Protein AF-0000000077595784 (afdb_homodimer)

Structure (mmCIF, N/CA/C/O backbone):
data_AF-0000000077595784-model_v1
#
loop_
_entity.id
_entity.type
_entity.pdbx_description
1 polymer 'SnoaL-like domain-containing protein'
#
loop_
_atom_site.group_PDB
_atom_site.id
_atom_site.type_symbol
_atom_site.label_atom_id
_atom_site.label_alt_id
_atom_site.label_comp_id
_atom_site.label_asym_id
_atom_site.label_entity_id
_atom_site.label_seq_id
_atom_site.pdbx_PDB_ins_code
_atom_site.Cartn_x
_atom_site.Cartn_y
_atom_site.Cartn_z
_atom_site.occupancy
_atom_site.B_iso_or_equiv
_atom_site.auth_seq_id
_atom_site.auth_comp_id
_atom_site.auth_asym_id
_atom_site.auth_atom_id
_atom_site.pdbx_PDB_model_num
ATOM 1 N N . MET A 1 1 ? -22.453 25.297 86.688 1 32.75 1 MET A N 1
ATOM 2 C CA . MET A 1 1 ? -23.328 24.812 85.625 1 32.75 1 MET A CA 1
ATOM 3 C C . MET A 1 1 ? -22.625 24.922 84.25 1 32.75 1 MET A C 1
ATOM 5 O O . MET A 1 1 ? -22.391 26.016 83.75 1 32.75 1 MET A O 1
ATOM 9 N N . ARG A 1 2 ? -21.609 23.969 83.938 1 42.06 2 ARG A N 1
ATOM 10 C CA . ARG A 1 2 ? -20.75 23.828 82.812 1 42.06 2 ARG A CA 1
ATOM 11 C C . ARG A 1 2 ? -21.578 23.516 81.562 1 42.06 2 ARG A C 1
ATOM 13 O O . ARG A 1 2 ? -22.359 22.578 81.562 1 42.06 2 ARG A O 1
ATOM 20 N N . PHE A 1 3 ? -21.891 24.531 80.75 1 39.62 3 PHE A N 1
ATOM 21 C CA . PHE A 1 3 ? -22.656 24.438 79.5 1 39.62 3 PHE A CA 1
ATOM 22 C C . PHE A 1 3 ? -21.969 23.547 78.438 1 39.62 3 PHE A C 1
ATOM 24 O O . PHE A 1 3 ? -20.797 23.766 78.125 1 39.62 3 PHE A O 1
ATOM 31 N N . ALA A 1 4 ? -22.328 22.266 78.375 1 41.19 4 ALA A N 1
ATOM 32 C CA . ALA A 1 4 ? -21.859 21.312 77.375 1 41.19 4 ALA A CA 1
ATOM 33 C C . ALA A 1 4 ? -22.328 21.703 76 1 41.19 4 ALA A C 1
ATOM 35 O O . ALA A 1 4 ? -23.531 21.828 75.75 1 41.19 4 ALA A O 1
ATOM 36 N N . ALA A 1 5 ? -21.5 22.484 75.25 1 40.47 5 ALA A N 1
ATOM 37 C CA . ALA A 1 5 ? -21.75 22.844 73.812 1 40.47 5 ALA A CA 1
ATOM 38 C C . ALA A 1 5 ? -21.875 21.609 73 1 40.47 5 ALA A C 1
ATOM 40 O O . ALA A 1 5 ? -20.984 20.75 72.938 1 40.47 5 ALA A O 1
ATOM 41 N N . THR A 1 6 ? -23.078 21.078 72.75 1 41.09 6 THR A N 1
ATOM 42 C CA . THR A 1 6 ? -23.391 19.984 71.812 1 41.09 6 THR A CA 1
ATOM 43 C C . THR A 1 6 ? -22.953 20.328 70.375 1 41.09 6 THR A C 1
ATOM 45 O O . THR A 1 6 ? -23.391 21.328 69.812 1 41.09 6 THR A O 1
ATOM 48 N N . LEU A 1 7 ? -21.75 19.828 70 1 38.75 7 LEU A N 1
ATOM 49 C CA . LEU A 1 7 ? -21.219 19.922 68.625 1 38.75 7 LEU A CA 1
ATOM 50 C C . LEU A 1 7 ? -22.141 19.219 67.688 1 38.75 7 LEU A C 1
ATOM 52 O O . LEU A 1 7 ? -22.344 18 67.75 1 38.75 7 LEU A O 1
ATOM 56 N N . LEU A 1 8 ? -23.141 19.891 67.125 1 39.34 8 LEU A N 1
ATOM 57 C CA . LEU A 1 8 ? -23.953 19.359 66 1 39.34 8 LEU A CA 1
ATOM 58 C C . LEU A 1 8 ? -23.109 19.094 64.75 1 39.34 8 LEU A C 1
ATOM 60 O O . LEU A 1 8 ? -22.484 20.016 64.25 1 39.34 8 LEU A O 1
ATOM 64 N N . SER A 1 9 ? -22.641 17.875 64.562 1 41.91 9 SER A N 1
ATOM 65 C CA . SER A 1 9 ? -21.938 17.422 63.375 1 41.91 9 SER A CA 1
ATOM 66 C C . SER A 1 9 ? -22.812 17.531 62.156 1 41.91 9 SER A C 1
ATOM 68 O O . SER A 1 9 ? -23.891 16.938 62.094 1 41.91 9 SER A O 1
ATOM 70 N N . VAL A 1 10 ? -22.781 18.625 61.438 1 41.66 10 VAL A N 1
ATOM 71 C CA . VAL A 1 10 ? -23.438 18.75 60.156 1 41.66 10 VAL A CA 1
ATOM 72 C C . VAL A 1 10 ? -22.812 17.75 59.156 1 41.66 10 VAL A C 1
ATOM 74 O O . VAL A 1 10 ? -21.625 17.844 58.844 1 41.66 10 VAL A O 1
ATOM 77 N N . LEU A 1 11 ? -23.328 16.547 59.031 1 42.31 11 LEU A N 1
ATOM 78 C CA . LEU A 1 11 ? -22.984 15.625 57.969 1 42.31 11 LEU A CA 1
ATOM 79 C C . LEU A 1 11 ? -23.281 16.25 56.594 1 42.31 11 LEU A C 1
ATOM 81 O O . LEU A 1 11 ? -24.438 16.5 56.25 1 42.31 11 LEU A O 1
ATOM 85 N N . ALA A 1 12 ? -22.344 16.969 55.938 1 43.22 12 ALA A N 1
ATOM 86 C CA . ALA A 1 12 ? -22.453 17.391 54.562 1 43.22 12 ALA A CA 1
ATOM 87 C C . ALA A 1 12 ? -22.594 16.203 53.625 1 43.22 12 ALA A C 1
ATOM 89 O O . ALA A 1 12 ? -21.719 15.344 53.562 1 43.22 12 ALA A O 1
ATOM 90 N N . ALA A 1 13 ? -23.781 15.789 53.156 1 40.84 13 ALA A N 1
ATOM 91 C CA . ALA A 1 13 ? -23.969 14.852 52.062 1 40.84 13 ALA A CA 1
ATOM 92 C C . ALA A 1 13 ? -23.281 15.344 50.812 1 40.84 13 ALA A C 1
ATOM 94 O O . ALA A 1 13 ? -23.656 16.375 50.25 1 40.84 13 ALA A O 1
ATOM 95 N N . ALA A 1 14 ? -22 14.992 50.562 1 42.78 14 ALA A N 1
ATOM 96 C CA . ALA A 1 14 ? -21.438 15.148 49.219 1 42.78 14 ALA A CA 1
ATOM 97 C C . ALA A 1 14 ? -22.297 14.469 48.156 1 42.78 14 ALA A C 1
ATOM 99 O O . ALA A 1 14 ? -22.453 13.25 48.156 1 42.78 14 ALA A O 1
ATOM 100 N N . GLY A 1 15 ? -23.312 15.117 47.656 1 43.16 15 GLY A N 1
ATOM 101 C CA . GLY A 1 15 ? -23.984 14.555 46.469 1 43.16 15 GLY A CA 1
ATOM 102 C C . GLY A 1 15 ? -23.016 14.062 45.406 1 43.16 15 GLY A C 1
ATOM 103 O O . GLY A 1 15 ? -22.109 14.781 45.031 1 43.16 15 GLY A O 1
ATOM 104 N N . LEU A 1 16 ? -22.812 12.797 45.281 1 44.19 16 LEU A N 1
ATOM 105 C CA . LEU A 1 16 ? -22.188 12.242 44.094 1 44.19 16 LEU A CA 1
ATOM 106 C C . LEU A 1 16 ? -22.75 12.859 42.812 1 44.19 16 LEU A C 1
ATOM 108 O O . LEU A 1 16 ? -23.922 12.617 42.469 1 44.19 16 LEU A O 1
ATOM 112 N N . ALA A 1 17 ? -22.312 14.086 42.438 1 47.47 17 ALA A N 1
ATOM 113 C CA . ALA A 1 17 ? -22.625 14.523 41.094 1 47.47 17 ALA A CA 1
ATOM 114 C C . ALA A 1 17 ? -22.438 13.383 40.094 1 47.47 17 ALA A C 1
ATOM 116 O O . ALA A 1 17 ? -21.328 12.859 39.938 1 47.47 17 ALA A O 1
ATOM 117 N N . ALA A 1 18 ? -23.422 12.625 39.781 1 46.56 18 ALA A N 1
ATOM 118 C CA . ALA A 1 18 ? -23.375 11.742 38.625 1 46.56 18 ALA A CA 1
ATOM 119 C C . ALA A 1 18 ? -22.781 12.453 37.406 1 46.56 18 ALA A C 1
ATOM 121 O O . ALA A 1 18 ? -23.266 13.5 37 1 46.56 18 ALA A O 1
ATOM 122 N N . SER A 1 19 ? -21.5 12.344 37.125 1 46.03 19 SER A N 1
ATOM 123 C CA . SER A 1 19 ? -20.953 12.812 35.875 1 46.03 19 SER A CA 1
ATOM 124 C C . SER A 1 19 ? -21.891 12.484 34.719 1 46.03 19 SER A C 1
ATOM 126 O O . SER A 1 19 ? -22.203 11.32 34.469 1 46.03 19 SER A O 1
ATOM 128 N N . GLN A 1 20 ? -22.922 13.273 34.5 1 48.72 20 GLN A N 1
ATOM 129 C CA . GLN A 1 20 ? -23.688 13.039 33.281 1 48.72 20 GLN A CA 1
ATOM 130 C C . GLN A 1 20 ? -22.766 12.672 32.125 1 48.72 20 GLN A C 1
ATOM 132 O O . GLN A 1 20 ? -21.656 13.219 32 1 48.72 20 GLN A O 1
ATOM 137 N N . PRO A 1 21 ? -22.875 11.438 31.547 1 51.12 21 PRO A N 1
ATOM 138 C CA . PRO A 1 21 ? -22.078 11.188 30.344 1 51.12 21 PRO A CA 1
ATOM 139 C C . PRO A 1 21 ? -22.031 12.391 29.406 1 51.12 21 PRO A C 1
ATOM 141 O O . PRO A 1 21 ? -23.016 13.133 29.312 1 51.12 21 PRO A O 1
ATOM 144 N N . GLY A 1 22 ? -21.016 13.102 29.266 1 48.25 22 GLY A N 1
ATOM 145 C CA . GLY A 1 22 ? -20.922 14.172 28.297 1 48.25 22 GLY A CA 1
ATOM 146 C C . GLY A 1 22 ? -21.781 13.953 27.062 1 48.25 22 GLY A C 1
ATOM 147 O O . GLY A 1 22 ? -22.328 12.859 26.875 1 48.25 22 GLY A O 1
ATOM 148 N N . PRO A 1 23 ? -22.281 14.953 26.453 1 50.22 23 PRO A N 1
ATOM 149 C CA . PRO A 1 23 ? -23.172 14.812 25.297 1 50.22 23 PRO A CA 1
ATOM 150 C C . PRO A 1 23 ? -22.703 13.75 24.312 1 50.22 23 PRO A C 1
ATOM 152 O O . PRO A 1 23 ? -21.5 13.578 24.125 1 50.22 23 PRO A O 1
ATOM 155 N N . LEU A 1 24 ? -23.406 12.758 24.188 1 51.06 24 LEU A N 1
ATOM 156 C CA . LEU A 1 24 ? -23.219 11.734 23.156 1 51.06 24 LEU A CA 1
ATOM 157 C C . LEU A 1 24 ? -22.797 12.359 21.844 1 51.06 24 LEU A C 1
ATOM 159 O O . LEU A 1 24 ? -23.547 13.164 21.266 1 51.06 24 LEU A O 1
ATOM 163 N N . ARG A 1 25 ? -21.531 12.82 21.734 1 59.47 25 ARG A N 1
ATOM 164 C CA . ARG A 1 25 ? -21.062 13.344 20.453 1 59.47 25 ARG A CA 1
ATOM 165 C C . ARG A 1 25 ? -21.562 12.492 19.297 1 59.47 25 ARG A C 1
ATOM 167 O O . ARG A 1 25 ? -21.5 11.258 19.344 1 59.47 25 ARG A O 1
ATOM 174 N N . THR A 1 26 ? -22.609 12.938 18.594 1 72.5 26 THR A N 1
ATOM 175 C CA . THR A 1 26 ? -23.094 12.273 17.391 1 72.5 26 THR A CA 1
ATOM 176 C C . THR A 1 26 ? -21.938 11.797 16.531 1 72.5 26 THR A C 1
ATOM 178 O O . THR A 1 26 ? -21.078 12.602 16.125 1 72.5 26 THR A O 1
ATOM 181 N N . PRO A 1 27 ? -21.891 10.453 16.484 1 77.75 27 PRO A N 1
ATOM 182 C CA . PRO A 1 27 ? -20.797 9.906 15.672 1 77.75 27 PRO A CA 1
ATOM 183 C C . PRO A 1 27 ? -20.75 10.492 14.266 1 77.75 27 PRO A C 1
ATOM 185 O O . PRO A 1 27 ? -21.797 10.781 13.68 1 77.75 27 PRO A O 1
ATOM 188 N N . ARG A 1 28 ? -19.594 10.914 13.914 1 85.94 28 ARG A N 1
ATOM 189 C CA . ARG A 1 28 ? -19.375 11.398 12.555 1 85.94 28 ARG A CA 1
ATOM 190 C C . ARG A 1 28 ? -19.406 10.258 11.555 1 85.94 28 ARG A C 1
ATOM 192 O O . ARG A 1 28 ? -18.812 9.195 11.781 1 85.94 28 ARG A O 1
ATOM 199 N N . ARG A 1 29 ? -20.188 10.477 10.547 1 92 29 ARG A N 1
ATOM 200 C CA . ARG A 1 29 ? -20.203 9.508 9.453 1 92 29 ARG A CA 1
ATOM 201 C C . ARG A 1 29 ? -18.938 9.625 8.602 1 92 29 ARG A C 1
ATOM 203 O O . ARG A 1 29 ? -18.609 10.711 8.117 1 92 29 ARG A O 1
ATOM 210 N N . ILE A 1 30 ? -18.219 8.555 8.516 1 97.38 30 ILE A N 1
ATOM 211 C CA . ILE A 1 30 ? -17.047 8.508 7.637 1 97.38 30 ILE A CA 1
ATOM 212 C C . ILE A 1 30 ? -17.469 8.016 6.254 1 97.38 30 ILE A C 1
ATOM 214 O O . ILE A 1 30 ? -17.812 6.844 6.082 1 97.38 30 ILE A O 1
ATOM 218 N N . ASP A 1 31 ? -17.484 8.938 5.312 1 97.88 31 ASP A N 1
ATOM 219 C CA . ASP A 1 31 ? -17.828 8.57 3.943 1 97.88 31 ASP A CA 1
ATOM 220 C C . ASP A 1 31 ? -16.797 9.102 2.953 1 97.88 31 ASP A C 1
ATOM 222 O O . ASP A 1 31 ? -15.781 9.68 3.355 1 97.88 31 ASP A O 1
ATOM 226 N N . VAL A 1 32 ? -17.031 8.828 1.723 1 98.44 32 VAL A N 1
ATOM 227 C CA . VAL A 1 32 ? -16.062 9.172 0.673 1 98.44 32 VAL A CA 1
ATOM 228 C C . VAL A 1 32 ? -15.82 10.68 0.668 1 98.44 32 VAL A C 1
ATOM 230 O O . VAL A 1 32 ? -14.68 11.125 0.561 1 98.44 32 VAL A O 1
ATOM 233 N N . ASP A 1 33 ? -16.844 11.469 0.811 1 97.81 33 ASP A N 1
ATOM 234 C CA . ASP A 1 33 ? -16.719 12.922 0.792 1 97.81 33 ASP A CA 1
ATOM 235 C C . ASP A 1 33 ? -15.852 13.406 1.949 1 97.81 33 ASP A C 1
ATOM 237 O O . ASP A 1 33 ? -15.008 14.289 1.77 1 97.81 33 ASP A O 1
ATOM 241 N N . TYR A 1 34 ? -16.125 12.844 3.092 1 98.19 34 TYR A N 1
ATOM 242 C CA . TYR A 1 34 ? -15.352 13.242 4.27 1 98.19 34 TYR A CA 1
ATOM 243 C C . TYR A 1 34 ? -13.875 12.898 4.102 1 98.19 34 TYR A C 1
ATOM 245 O O . TYR A 1 34 ? -13.008 13.742 4.34 1 98.19 34 TYR A O 1
ATOM 253 N N . VAL A 1 35 ? -13.562 11.695 3.67 1 98.75 35 VAL A N 1
ATOM 254 C CA . VAL A 1 35 ? -12.188 11.242 3.477 1 98.75 35 VAL A CA 1
ATOM 255 C C . VAL A 1 35 ? -11.516 12.07 2.385 1 98.75 35 VAL A C 1
ATOM 257 O O . VAL A 1 35 ? -10.375 12.5 2.539 1 98.75 35 VAL A O 1
ATOM 260 N N . THR A 1 36 ? -12.25 12.297 1.334 1 98.44 36 THR A N 1
ATOM 261 C CA . THR A 1 36 ? -11.719 13.102 0.237 1 98.44 36 THR A CA 1
ATOM 262 C C . THR A 1 36 ? -11.344 14.5 0.72 1 98.44 36 THR A C 1
ATOM 264 O O . THR A 1 36 ? -10.273 15.008 0.395 1 98.44 36 THR A O 1
ATOM 267 N N . LYS A 1 37 ? -12.195 15.094 1.463 1 97.44 37 LYS A N 1
ATOM 268 C CA . LYS A 1 37 ? -11.945 16.422 2.002 1 97.44 37 LYS A CA 1
ATOM 269 C C . LYS A 1 37 ? -10.648 16.453 2.811 1 97.44 37 LYS A C 1
ATOM 271 O O . LYS A 1 37 ? -9.844 17.375 2.666 1 97.44 37 LYS A O 1
ATOM 276 N N . ILE A 1 38 ? -10.445 15.492 3.586 1 98.25 38 ILE A N 1
ATOM 277 C CA . ILE A 1 38 ? -9.273 15.43 4.457 1 98.25 38 ILE A CA 1
ATOM 278 C C . ILE A 1 38 ? -8.008 15.297 3.617 1 98.25 38 ILE A C 1
ATOM 280 O O . ILE A 1 38 ? -7.059 16.062 3.785 1 98.25 38 ILE A O 1
ATOM 284 N N . PHE A 1 39 ? -7.996 14.43 2.676 1 98.56 39 PHE A N 1
ATOM 285 C CA . PHE A 1 39 ? -6.777 14.117 1.941 1 98.56 39 PHE A CA 1
ATOM 286 C C . PHE A 1 39 ? -6.5 15.164 0.875 1 98.56 39 PHE A C 1
ATOM 288 O O . PHE A 1 39 ? -5.367 15.312 0.415 1 98.56 39 PHE A O 1
ATOM 295 N N . LYS A 1 40 ? -7.523 15.891 0.471 1 97.5 40 LYS A N 1
ATOM 296 C CA . LYS A 1 40 ? -7.328 17 -0.457 1 97.5 40 LYS A CA 1
ATOM 297 C C . LYS A 1 40 ? -6.383 18.047 0.126 1 97.5 40 LYS A C 1
ATOM 299 O O . LYS A 1 40 ? -5.727 18.781 -0.616 1 97.5 40 LYS A O 1
ATOM 304 N N . ASN A 1 41 ? -6.289 18.094 1.438 1 97.56 41 ASN A N 1
ATOM 305 C CA . ASN A 1 41 ? -5.391 19.047 2.09 1 97.56 41 ASN A CA 1
ATOM 306 C C . ASN A 1 41 ? -3.934 18.766 1.731 1 97.56 41 ASN A C 1
ATOM 308 O O . ASN A 1 41 ? -3.09 19.672 1.81 1 97.56 41 ASN A O 1
ATOM 312 N N . LEU A 1 42 ? -3.584 17.562 1.254 1 97.5 42 LEU A N 1
ATOM 313 C CA . LEU A 1 42 ? -2.209 17.188 0.95 1 97.5 42 LEU A CA 1
ATOM 314 C C . LEU A 1 42 ? -1.824 17.625 -0.46 1 97.5 42 LEU A C 1
ATOM 316 O O . LEU A 1 42 ? -0.665 17.5 -0.86 1 97.5 42 LEU A O 1
ATOM 320 N N . GLU A 1 43 ? -2.771 18.156 -1.207 1 97 43 GLU A N 1
ATOM 321 C CA . GLU A 1 43 ? -2.533 18.5 -2.604 1 97 43 GLU A CA 1
ATOM 322 C C . GLU A 1 43 ? -1.866 19.875 -2.725 1 97 43 GLU A C 1
ATOM 324 O O . GLU A 1 43 ? -1.478 20.281 -3.818 1 97 43 GLU A O 1
ATOM 329 N N . SER A 1 44 ? -1.749 20.516 -1.58 1 95.5 44 SER A N 1
ATOM 330 C CA . SER A 1 44 ? -1.13 21.844 -1.556 1 95.5 44 SER A CA 1
ATOM 331 C C . SER A 1 44 ? -0.206 22 -0.353 1 95.5 44 SER A C 1
ATOM 333 O O . SER A 1 44 ? -0.526 21.547 0.746 1 95.5 44 SER A O 1
ATOM 335 N N . THR A 1 45 ? 0.88 22.719 -0.581 1 92.56 45 THR A N 1
ATOM 336 C CA . THR A 1 45 ? 1.802 22.984 0.517 1 92.56 45 THR A CA 1
ATOM 337 C C . THR A 1 45 ? 1.159 23.906 1.55 1 92.56 45 THR A C 1
ATOM 339 O O . THR A 1 45 ? 1.515 23.875 2.73 1 92.56 45 THR A O 1
ATOM 342 N N . ASN A 1 46 ? 0.207 24.625 1.154 1 89.44 46 ASN A N 1
ATOM 343 C CA . ASN A 1 46 ? -0.454 25.594 2.031 1 89.44 46 ASN A CA 1
ATOM 344 C C . ASN A 1 46 ? -1.416 24.891 2.994 1 89.44 46 ASN A C 1
ATOM 346 O O . ASN A 1 46 ? -1.743 25.438 4.051 1 89.44 46 ASN A O 1
ATOM 350 N N . THR A 1 47 ? -1.791 23.734 2.58 1 88.25 47 THR A N 1
ATOM 351 C CA . THR A 1 47 ? -2.832 23.109 3.379 1 88.25 47 THR A CA 1
ATOM 352 C C . THR A 1 47 ? -2.332 21.781 3.967 1 88.25 47 THR A C 1
ATOM 354 O O . THR A 1 47 ? -3.051 21.125 4.719 1 88.25 47 THR A O 1
ATOM 357 N N . SER A 1 48 ? -1.115 21.453 3.719 1 88.06 48 SER A N 1
ATOM 358 C CA . SER A 1 48 ? -0.619 20.141 4.156 1 88.06 48 SER A CA 1
ATOM 359 C C . SER A 1 48 ? -0.692 20.016 5.676 1 88.06 48 SER A C 1
ATOM 361 O O . SER A 1 48 ? -0.994 18.938 6.191 1 88.06 48 SER A O 1
ATOM 363 N N . MET A 1 49 ? -0.524 21.109 6.367 1 88.88 49 MET A N 1
ATOM 364 C CA . MET A 1 49 ? -0.601 21.078 7.824 1 88.88 49 MET A CA 1
ATOM 365 C C . MET A 1 49 ? -2.041 20.891 8.289 1 88.88 49 MET A C 1
ATOM 367 O O . MET A 1 49 ? -2.287 20.328 9.359 1 88.88 49 MET A O 1
ATOM 371 N N . ARG A 1 50 ? -2.965 21.281 7.5 1 94.88 50 ARG A N 1
ATOM 372 C CA . ARG A 1 50 ? -4.375 21.094 7.836 1 94.88 50 ARG A CA 1
ATOM 373 C C . ARG A 1 50 ? -4.734 19.609 7.863 1 94.88 50 ARG A C 1
ATOM 375 O O . ARG A 1 50 ? -5.598 19.188 8.641 1 94.88 50 ARG A O 1
ATOM 382 N N . PHE A 1 51 ? -4.117 18.828 7.031 1 97.94 51 PHE A N 1
ATOM 383 C CA . PHE A 1 51 ? -4.316 17.375 7.109 1 97.94 51 PHE A CA 1
ATOM 384 C C . PHE A 1 51 ? -4.055 16.875 8.523 1 97.94 51 PHE A C 1
ATOM 386 O O . PHE A 1 51 ? -4.816 16.062 9.047 1 97.94 51 PHE A O 1
ATOM 393 N N . MET A 1 52 ? -3.01 17.422 9.141 1 97.5 52 MET A N 1
ATOM 394 C CA . MET A 1 52 ? -2.609 16.938 10.453 1 97.5 52 MET A CA 1
ATOM 395 C C . MET A 1 52 ? -3.639 17.328 11.516 1 97.5 52 MET A C 1
ATOM 397 O O . MET A 1 52 ? -3.688 16.719 12.586 1 97.5 52 MET A O 1
ATOM 401 N N . ASP A 1 53 ? -4.48 18.266 11.242 1 97.5 53 ASP A N 1
ATOM 402 C CA . ASP A 1 53 ? -5.559 18.625 12.156 1 97.5 53 ASP A CA 1
ATOM 403 C C . ASP A 1 53 ? -6.574 17.5 12.281 1 97.5 53 ASP A C 1
ATOM 405 O O . ASP A 1 53 ? -7.34 17.438 13.25 1 97.5 53 ASP A O 1
ATOM 409 N N . TYR A 1 54 ? -6.57 16.625 11.344 1 98.38 54 TYR A N 1
ATOM 410 C CA . TYR A 1 54 ? -7.516 15.516 11.344 1 98.38 54 TYR A CA 1
ATOM 411 C C . TYR A 1 54 ? -6.863 14.242 11.867 1 98.38 54 TYR A C 1
ATOM 413 O O . TYR A 1 54 ? -7.477 13.172 11.859 1 98.38 54 TYR A O 1
ATOM 421 N N . VAL A 1 55 ? -5.66 14.32 12.32 1 98.62 55 VAL A N 1
ATOM 422 C CA . VAL A 1 55 ? -4.926 13.188 12.875 1 98.62 55 VAL A CA 1
ATOM 423 C C . VAL A 1 55 ? -4.867 13.312 14.398 1 98.62 55 VAL A C 1
ATOM 425 O O . VAL A 1 55 ? -4.512 14.359 14.93 1 98.62 55 VAL A O 1
ATOM 428 N N . ASP A 1 56 ? -5.25 12.234 15.078 1 98.81 56 ASP A N 1
ATOM 429 C CA . ASP A 1 56 ? -5.207 12.195 16.547 1 98.81 56 ASP A CA 1
ATOM 430 C C . ASP A 1 56 ? -3.779 12.375 17.047 1 98.81 56 ASP A C 1
ATOM 432 O O . ASP A 1 56 ? -2.832 11.836 16.469 1 98.81 56 ASP A O 1
ATOM 436 N N . ASP A 1 57 ? -3.598 13.023 18.188 1 98.69 57 ASP A N 1
ATOM 437 C CA . ASP A 1 57 ? -2.281 13.273 18.75 1 98.69 57 ASP A CA 1
ATOM 438 C C . ASP A 1 57 ? -1.571 11.961 19.094 1 98.69 57 ASP A C 1
ATOM 440 O O . ASP A 1 57 ? -0.341 11.891 19.047 1 98.69 57 ASP A O 1
ATOM 444 N N . ASN A 1 58 ? -2.344 10.93 19.375 1 98.62 58 ASN A N 1
ATOM 445 C CA . ASN A 1 58 ? -1.78 9.641 19.781 1 98.62 58 ASN A CA 1
ATOM 446 C C . ASN A 1 58 ? -1.942 8.594 18.672 1 98.62 58 ASN A C 1
ATOM 448 O O . ASN A 1 58 ? -2.07 7.402 18.953 1 98.62 58 ASN A O 1
ATOM 452 N N . VAL A 1 59 ? -2.025 9.047 17.469 1 98.81 59 VAL A N 1
ATOM 453 C CA . VAL A 1 59 ? -2.176 8.148 16.328 1 98.81 59 VAL A CA 1
ATOM 454 C C . VAL A 1 59 ? -1.095 7.07 16.375 1 98.81 59 VAL A C 1
ATOM 456 O O . VAL A 1 59 ? 0.033 7.332 16.797 1 98.81 59 VAL A O 1
ATOM 459 N N . GLN A 1 60 ? -1.453 5.863 16.031 1 98.81 60 GLN A N 1
ATOM 460 C CA . GLN A 1 60 ? -0.495 4.828 15.672 1 98.81 60 GLN A CA 1
ATOM 461 C C . GLN A 1 60 ? -0.247 4.816 14.164 1 98.81 60 GLN A C 1
ATOM 463 O O . GLN A 1 60 ? -1.135 4.457 13.383 1 98.81 60 GLN A O 1
ATOM 468 N N . TRP A 1 61 ? 0.925 5.23 13.781 1 98.81 61 TRP A N 1
ATOM 469 C CA . TRP A 1 61 ? 1.244 5.402 12.375 1 98.81 61 TRP A CA 1
ATOM 470 C C . TRP A 1 61 ? 2.307 4.406 11.93 1 98.81 61 TRP A C 1
ATOM 472 O O . TRP A 1 61 ? 3.471 4.508 12.328 1 98.81 61 TRP A O 1
ATOM 482 N N . THR A 1 62 ? 1.9 3.488 11.07 1 98.69 62 THR A N 1
ATOM 483 C CA . THR A 1 62 ? 2.83 2.494 10.547 1 98.69 62 THR A CA 1
ATOM 484 C C . THR A 1 62 ? 3.293 2.875 9.141 1 98.69 62 THR A C 1
ATOM 486 O O . THR A 1 62 ? 2.477 3.211 8.281 1 98.69 62 THR A O 1
ATOM 489 N N . VAL A 1 63 ? 4.562 2.824 9 1 98.31 63 VAL A N 1
ATOM 490 C CA . VAL A 1 63 ? 5.168 2.943 7.676 1 98.31 63 VAL A CA 1
ATOM 491 C C . VAL A 1 63 ? 5.773 1.604 7.262 1 98.31 63 VAL A C 1
ATOM 493 O O . VAL A 1 63 ? 6.77 1.16 7.836 1 98.31 63 VAL A O 1
ATOM 496 N N . ALA A 1 64 ? 5.168 0.978 6.309 1 95.94 64 ALA A N 1
ATOM 497 C CA . ALA A 1 64 ? 5.582 -0.297 5.73 1 95.94 64 ALA A CA 1
ATOM 498 C C . ALA A 1 64 ? 5.527 -1.415 6.766 1 95.94 64 ALA A C 1
ATOM 500 O O . ALA A 1 64 ? 4.488 -2.051 6.949 1 95.94 64 ALA A O 1
ATOM 501 N N . ASN A 1 65 ? 6.52 -1.687 7.484 1 94.81 65 ASN A N 1
ATOM 502 C CA . ASN A 1 65 ? 6.633 -2.742 8.484 1 94.81 65 ASN A CA 1
ATOM 503 C C . ASN A 1 65 ? 6.828 -2.17 9.883 1 94.81 65 ASN A C 1
ATOM 505 O O . ASN A 1 65 ? 7.816 -1.476 10.141 1 94.81 65 ASN A O 1
ATOM 509 N N . PRO A 1 66 ? 5.887 -2.551 10.773 1 95.44 66 PRO A N 1
ATOM 510 C CA . PRO A 1 66 ? 5.98 -1.979 12.117 1 95.44 66 PRO A CA 1
ATOM 511 C C . PRO A 1 66 ? 7.043 -2.664 12.977 1 95.44 66 PRO A C 1
ATOM 513 O O . PRO A 1 66 ? 7.383 -2.17 14.055 1 95.44 66 PRO A O 1
ATOM 516 N N . ASP A 1 67 ? 7.527 -3.797 12.586 1 93.94 67 ASP A N 1
ATOM 517 C CA . ASP A 1 67 ? 8.477 -4.559 13.391 1 93.94 67 ASP A CA 1
ATOM 518 C C . ASP A 1 67 ? 9.883 -3.975 13.281 1 93.94 67 ASP A C 1
ATOM 520 O O . ASP A 1 67 ? 10.492 -4.004 12.211 1 93.94 67 ASP A O 1
ATOM 524 N N . PRO A 1 68 ? 10.406 -3.475 14.398 1 91.75 68 PRO A N 1
ATOM 525 C CA . PRO A 1 68 ? 11.711 -2.811 14.344 1 91.75 68 PRO A CA 1
ATOM 526 C C . PRO A 1 68 ? 12.852 -3.773 14.016 1 91.75 68 PRO A C 1
ATOM 528 O O . PRO A 1 68 ? 13.945 -3.338 13.648 1 91.75 68 PRO A O 1
ATOM 531 N N . ASN A 1 69 ? 12.617 -5.039 14.117 1 90.69 69 ASN A N 1
ATOM 532 C CA . ASN A 1 69 ? 13.641 -6.035 13.836 1 90.69 69 ASN A CA 1
ATOM 533 C C . ASN A 1 69 ? 13.773 -6.293 12.336 1 90.69 69 ASN A C 1
ATOM 535 O O . ASN A 1 69 ? 14.742 -6.926 11.891 1 90.69 69 ASN A O 1
ATOM 539 N N . PHE A 1 70 ? 12.836 -5.742 11.555 1 89.19 70 PHE A N 1
ATOM 540 C CA . PHE A 1 70 ? 12.852 -5.98 10.117 1 89.19 70 PHE A CA 1
ATOM 541 C C . PHE A 1 70 ? 12.727 -4.672 9.352 1 89.19 70 PHE A C 1
ATOM 543 O O . PHE A 1 70 ? 11.914 -4.559 8.43 1 89.19 70 PHE A O 1
ATOM 550 N N . LYS A 1 71 ? 13.641 -3.842 9.594 1 90 71 LYS A N 1
ATOM 551 C CA . LYS A 1 71 ? 13.648 -2.539 8.938 1 90 71 LYS A CA 1
ATOM 552 C C . LYS A 1 71 ? 14.344 -2.611 7.586 1 90 71 LYS A C 1
ATOM 554 O O . LYS A 1 71 ? 15.539 -2.912 7.512 1 90 71 LYS A O 1
ATOM 559 N N . SER A 1 72 ? 13.609 -2.33 6.594 1 92.06 72 SER A N 1
ATOM 560 C CA . SER A 1 72 ? 14.141 -2.385 5.234 1 92.06 72 SER A CA 1
ATOM 561 C C . SER A 1 72 ? 14.781 -1.061 4.836 1 92.06 72 SER A C 1
ATOM 563 O O . SER A 1 72 ? 15.594 -1.011 3.908 1 92.06 72 SER A O 1
ATOM 565 N N . PHE A 1 73 ? 14.367 0.028 5.402 1 93.5 73 PHE A N 1
ATOM 566 C CA . PHE A 1 73 ? 14.883 1.382 5.215 1 93.5 73 PHE A CA 1
ATOM 567 C C . PHE A 1 73 ? 14.656 2.221 6.469 1 93.5 73 PHE A C 1
ATOM 569 O O . PHE A 1 73 ? 13.938 1.808 7.379 1 93.5 73 PHE A O 1
ATOM 576 N N . SER A 1 74 ? 15.219 3.387 6.5 1 95.06 74 SER A N 1
ATOM 577 C CA . SER A 1 74 ? 15.414 4.109 7.754 1 95.06 74 SER A CA 1
ATOM 578 C C . SER A 1 74 ? 14.078 4.543 8.344 1 95.06 74 SER A C 1
ATOM 580 O O . SER A 1 74 ? 13.945 4.668 9.57 1 95.06 74 SER A O 1
ATOM 582 N N . LEU A 1 75 ? 13.078 4.719 7.555 1 97.31 75 LEU A N 1
ATOM 583 C CA . LEU A 1 75 ? 11.844 5.316 8.047 1 97.31 75 LEU A CA 1
ATOM 584 C C . LEU A 1 75 ? 10.781 4.25 8.289 1 97.31 75 LEU A C 1
ATOM 586 O O . LEU A 1 75 ? 9.688 4.551 8.766 1 97.31 75 LEU A O 1
ATOM 590 N N . ALA A 1 76 ? 11.07 3.002 7.973 1 97.62 76 ALA A N 1
ATOM 591 C CA . ALA A 1 76 ? 10.102 1.941 8.234 1 97.62 76 ALA A CA 1
ATOM 592 C C . ALA A 1 76 ? 9.859 1.778 9.734 1 97.62 76 ALA A C 1
ATOM 594 O O . ALA A 1 76 ? 10.797 1.867 10.531 1 97.62 76 ALA A O 1
ATOM 595 N N . GLY A 1 77 ? 8.602 1.6 10.102 1 97.69 77 GLY A N 1
ATOM 596 C CA . GLY A 1 77 ? 8.344 1.339 11.508 1 97.69 77 GLY A CA 1
ATOM 597 C C . GLY A 1 77 ? 7.035 1.932 12 1 97.69 77 GLY A C 1
ATOM 598 O O . GLY A 1 77 ? 6.227 2.408 11.203 1 97.69 77 GLY A O 1
ATOM 599 N N . LEU A 1 78 ? 6.832 1.79 13.281 1 98.38 78 LEU A N 1
ATOM 600 C CA . LEU A 1 78 ? 5.668 2.336 13.969 1 98.38 78 LEU A CA 1
ATOM 601 C C . LEU A 1 78 ? 6.012 3.654 14.656 1 98.38 78 LEU A C 1
ATOM 603 O O . LEU A 1 78 ? 7.004 3.738 15.383 1 98.38 78 LEU A O 1
ATOM 607 N N . TYR A 1 79 ? 5.285 4.672 14.336 1 98.62 79 TYR A N 1
ATOM 608 C CA . TYR A 1 79 ? 5.293 5.949 15.039 1 98.62 79 TYR A CA 1
ATOM 609 C C . TYR A 1 79 ? 4.105 6.062 15.984 1 98.62 79 TYR A C 1
ATOM 611 O O . TYR A 1 79 ? 2.957 5.883 15.57 1 98.62 79 TYR A O 1
ATOM 619 N N . THR A 1 80 ? 4.375 6.438 17.234 1 98.44 80 THR A N 1
ATOM 620 C CA . THR A 1 80 ? 3.363 6.227 18.266 1 98.44 80 THR A CA 1
ATOM 621 C C . THR A 1 80 ? 2.654 7.535 18.594 1 98.44 80 THR A C 1
ATOM 623 O O . THR A 1 80 ? 1.95 7.621 19.609 1 98.44 80 THR A O 1
ATOM 626 N N . SER A 1 81 ? 2.92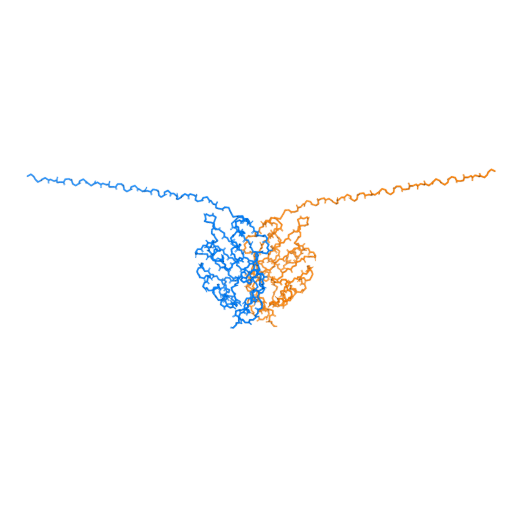2 8.586 17.859 1 98.81 81 SER A N 1
ATOM 627 C CA . SER A 1 81 ? 2.182 9.844 17.953 1 98.81 81 SER A CA 1
ATOM 628 C C . SER A 1 81 ? 2.309 10.664 16.672 1 98.81 81 SER A C 1
ATOM 630 O O . SER A 1 81 ? 3.195 10.414 15.859 1 98.81 81 SER A O 1
ATOM 632 N N . LYS A 1 82 ? 1.422 11.617 16.625 1 98.5 82 LYS A N 1
ATOM 633 C CA . LYS A 1 82 ? 1.447 12.586 15.539 1 98.5 82 LYS A CA 1
ATOM 634 C C . LYS A 1 82 ? 2.787 13.312 15.477 1 98.5 82 LYS A C 1
ATOM 636 O O . LYS A 1 82 ? 3.391 13.43 14.406 1 98.5 82 LYS A O 1
ATOM 641 N N . GLN A 1 83 ? 3.252 13.766 16.562 1 98.31 83 GLN A N 1
ATOM 642 C CA . GLN A 1 83 ? 4.52 14.484 16.625 1 98.31 83 GLN A CA 1
ATOM 643 C C . GLN A 1 83 ? 5.691 13.562 16.297 1 98.31 83 GLN A C 1
ATOM 645 O O . GLN A 1 83 ? 6.629 13.977 15.602 1 98.31 83 GLN A O 1
ATOM 650 N N . ASP A 1 84 ? 5.633 12.359 16.766 1 98.56 84 ASP A N 1
ATOM 651 C CA . ASP A 1 84 ? 6.645 11.359 16.453 1 98.56 84 ASP A CA 1
ATOM 652 C C . ASP A 1 84 ? 6.762 11.164 14.945 1 98.56 84 ASP A C 1
ATOM 654 O O . ASP A 1 84 ? 7.863 11.164 14.391 1 98.56 84 ASP A O 1
ATOM 658 N N . PHE A 1 85 ? 5.68 11.047 14.297 1 98.44 85 PHE A N 1
ATOM 659 C CA . PHE A 1 85 ? 5.645 10.859 12.852 1 98.44 85 PHE A CA 1
ATOM 660 C C . PHE A 1 85 ? 6.184 12.094 12.133 1 98.44 85 PHE A C 1
ATOM 662 O O . PHE A 1 85 ? 6.992 11.984 11.211 1 98.44 85 PHE A O 1
ATOM 669 N N . ILE A 1 86 ? 5.734 13.258 12.539 1 97.44 86 ILE A N 1
ATOM 670 C CA . ILE A 1 86 ? 6.141 14.508 11.898 1 97.44 86 ILE A CA 1
ATOM 671 C C . ILE A 1 86 ? 7.656 14.672 12.008 1 97.44 86 ILE A C 1
ATOM 673 O O . ILE A 1 86 ? 8.328 14.945 11.008 1 97.44 86 ILE A O 1
ATOM 677 N N . VAL A 1 87 ? 8.195 14.406 13.125 1 98.06 87 VAL A N 1
ATOM 678 C CA . VAL A 1 87 ? 9.609 14.68 13.367 1 98.06 87 VAL A CA 1
ATOM 679 C C . VAL A 1 87 ? 10.469 13.594 12.727 1 98.06 87 VAL A C 1
ATOM 681 O O . VAL A 1 87 ? 11.43 13.898 12.008 1 98.06 87 VAL A O 1
ATOM 684 N N . ARG A 1 88 ? 10.055 12.359 12.859 1 98 88 ARG A N 1
ATOM 685 C CA . ARG A 1 88 ? 10.969 11.281 12.531 1 98 88 ARG A CA 1
ATOM 686 C C . ARG A 1 88 ? 10.734 10.766 11.109 1 98 88 ARG A C 1
ATOM 688 O O . ARG A 1 88 ? 11.578 10.078 10.547 1 98 88 ARG A O 1
ATOM 695 N N . ALA A 1 89 ? 9.57 11.039 10.57 1 97.5 89 ALA A N 1
ATOM 696 C CA . ALA A 1 89 ? 9.305 10.555 9.219 1 97.5 89 ALA A CA 1
ATOM 697 C C . ALA A 1 89 ? 9.195 11.719 8.227 1 97.5 89 ALA A C 1
ATOM 699 O O . ALA A 1 89 ? 9.969 11.797 7.27 1 97.5 89 ALA A O 1
ATOM 700 N N . GLU A 1 90 ? 8.312 12.672 8.516 1 96.38 90 GLU A N 1
ATOM 701 C CA . GLU A 1 90 ? 8.125 13.773 7.574 1 96.38 90 GLU A CA 1
ATOM 702 C C . GLU A 1 90 ? 9.367 14.656 7.5 1 96.38 90 GLU A C 1
ATOM 704 O O . GLU A 1 90 ? 9.711 15.164 6.43 1 96.38 90 GLU A O 1
ATOM 709 N N . GLY A 1 91 ? 10.023 14.93 8.609 1 96.5 91 GLY A N 1
ATOM 710 C CA . GLY A 1 91 ? 11.219 15.75 8.664 1 96.5 91 GLY A CA 1
ATOM 711 C C . GLY A 1 91 ? 12.297 15.305 7.695 1 96.5 91 GLY A C 1
ATOM 712 O O . GLY A 1 91 ? 12.68 16.047 6.797 1 96.5 91 GLY A O 1
ATOM 713 N N . PRO A 1 92 ? 12.766 14.07 7.875 1 97.56 92 PRO A N 1
ATOM 714 C CA . PRO A 1 92 ? 13.812 13.562 6.984 1 97.56 92 PRO A CA 1
ATOM 715 C C . PRO A 1 92 ? 13.398 13.586 5.516 1 97.56 92 PRO A C 1
ATOM 717 O O . PRO A 1 92 ? 14.219 13.875 4.641 1 97.56 92 PRO A O 1
ATOM 720 N N . VAL A 1 93 ? 12.102 13.227 5.152 1 97.62 93 VAL A N 1
ATOM 721 C CA . VAL A 1 93 ? 11.641 13.266 3.768 1 97.62 93 VAL A CA 1
ATOM 722 C C . VAL A 1 93 ? 11.703 14.695 3.242 1 97.62 93 VAL A C 1
ATOM 724 O O . VAL A 1 93 ? 12.219 14.938 2.146 1 97.62 93 VAL A O 1
ATOM 727 N N . GLY A 1 94 ? 11.195 15.609 4.027 1 96.44 94 GLY A N 1
ATOM 728 C CA . GLY A 1 94 ? 11.266 17.016 3.643 1 96.44 94 GLY A CA 1
ATOM 729 C C . GLY A 1 94 ? 12.68 17.5 3.416 1 96.44 94 GLY A C 1
ATOM 730 O O . GLY A 1 94 ? 12.938 18.25 2.477 1 96.44 94 GLY A O 1
ATOM 731 N N . ALA A 1 95 ? 13.578 17.094 4.246 1 97.31 95 ALA A N 1
ATOM 732 C CA . ALA A 1 95 ? 14.969 17.531 4.164 1 97.31 95 ALA A CA 1
ATOM 733 C C . ALA A 1 95 ? 15.648 16.984 2.91 1 97.31 95 ALA A C 1
ATOM 735 O O . ALA A 1 95 ? 16.609 17.562 2.404 1 97.31 95 ALA A O 1
ATOM 736 N N . ALA A 1 96 ? 15.133 15.898 2.404 1 97.94 96 ALA A N 1
ATOM 737 C CA . ALA A 1 96 ? 15.75 15.242 1.255 1 97.94 96 ALA A CA 1
ATOM 738 C C . ALA A 1 96 ? 15.25 15.852 -0.055 1 97.94 96 ALA A C 1
ATOM 740 O O . ALA A 1 96 ? 15.836 15.617 -1.115 1 97.94 96 ALA A O 1
ATOM 741 N N . LEU A 1 97 ? 14.148 16.547 0 1 97.75 97 LEU A N 1
ATOM 742 C CA . LEU A 1 97 ? 13.516 17.094 -1.196 1 97.75 97 LEU A CA 1
ATOM 743 C C . LEU A 1 97 ? 14.039 18.484 -1.495 1 97.75 97 LEU A C 1
ATOM 745 O O . LEU A 1 97 ? 14.328 19.25 -0.576 1 97.75 97 LEU A O 1
ATOM 749 N N . ALA A 1 98 ? 14.133 18.875 -2.789 1 97.12 98 ALA A N 1
ATOM 750 C CA . ALA A 1 98 ? 14.562 20.203 -3.203 1 97.12 98 ALA A CA 1
ATOM 751 C C . ALA A 1 98 ? 13.5 21.25 -2.883 1 97.12 98 ALA A C 1
ATOM 753 O O . ALA A 1 98 ? 13.82 22.406 -2.598 1 97.12 98 ALA A O 1
ATOM 754 N N . THR A 1 99 ? 12.297 20.906 -3.053 1 95.94 99 THR A N 1
ATOM 755 C CA . THR A 1 99 ? 11.133 21.703 -2.707 1 95.94 99 THR A CA 1
ATOM 756 C C . THR A 1 99 ? 10.086 20.859 -1.989 1 95.94 99 THR A C 1
ATOM 758 O O . THR A 1 99 ? 10.133 19.625 -2.041 1 95.94 99 THR A O 1
ATOM 761 N N . PRO A 1 100 ? 9.195 21.453 -1.327 1 96.12 100 PRO A N 1
ATOM 762 C CA . PRO A 1 100 ? 8.195 20.688 -0.588 1 96.12 100 PRO A CA 1
ATOM 763 C C . PRO A 1 100 ? 7.379 19.766 -1.488 1 96.12 100 PRO A C 1
ATOM 765 O O . PRO A 1 100 ? 7.102 20.109 -2.641 1 96.12 100 PRO A O 1
ATOM 768 N N . LEU A 1 101 ? 6.961 18.641 -0.936 1 97.12 101 LEU A N 1
ATOM 769 C CA . LEU A 1 101 ? 6.203 17.594 -1.612 1 97.12 101 LEU A CA 1
ATOM 770 C C . LEU A 1 101 ? 4.707 17.781 -1.393 1 97.12 101 LEU A C 1
ATOM 772 O O . LEU A 1 101 ? 4.27 18.094 -0.281 1 97.12 101 LEU A O 1
ATOM 776 N N . THR A 1 102 ? 3.941 17.594 -2.41 1 97.75 102 THR A N 1
ATOM 777 C CA . THR A 1 102 ? 2.502 17.406 -2.303 1 97.75 102 THR A CA 1
ATOM 778 C C . THR A 1 102 ? 2.1 16.031 -2.867 1 97.75 102 THR A C 1
ATOM 780 O O . THR A 1 102 ? 2.945 15.297 -3.371 1 97.75 102 THR A O 1
ATOM 783 N N . THR A 1 103 ? 0.835 15.672 -2.629 1 98.12 103 THR A N 1
ATOM 784 C CA . THR A 1 103 ? 0.32 14.438 -3.213 1 98.12 103 THR A CA 1
ATOM 785 C C . THR A 1 103 ? -0.998 14.688 -3.939 1 98.12 103 THR A C 1
ATOM 787 O O . THR A 1 103 ? -1.755 15.586 -3.566 1 98.12 103 THR A O 1
ATOM 790 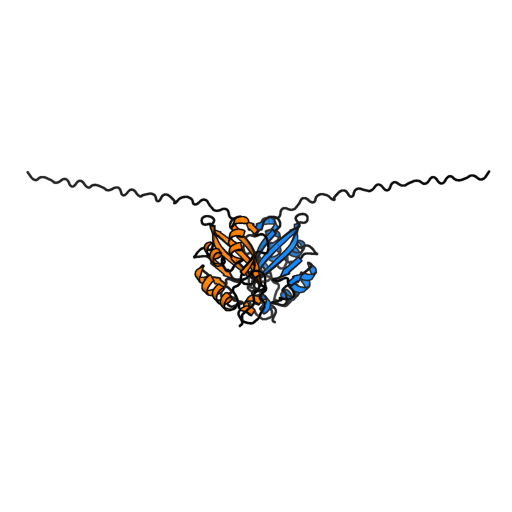N N . GLU A 1 104 ? -1.204 13.938 -4.945 1 97.88 104 GLU A N 1
ATOM 791 C CA . GLU A 1 104 ? -2.457 13.914 -5.695 1 97.88 104 GLU A CA 1
ATOM 792 C C . GLU A 1 104 ? -3.232 12.625 -5.422 1 97.88 104 GLU A C 1
ATOM 794 O O . GLU A 1 104 ? -2.689 11.523 -5.551 1 97.88 104 GLU A O 1
ATOM 799 N N . VAL A 1 105 ? -4.48 12.789 -4.965 1 98.06 105 VAL A N 1
ATOM 800 C CA . VAL A 1 105 ? -5.348 11.617 -4.867 1 98.06 105 VAL A CA 1
ATOM 801 C C . VAL A 1 105 ? -5.648 11.078 -6.266 1 98.06 105 VAL A C 1
ATOM 803 O O . VAL A 1 105 ? -6.141 11.812 -7.129 1 98.06 105 VAL A O 1
ATOM 806 N N . ILE A 1 106 ? -5.418 9.781 -6.484 1 97.25 106 ILE A N 1
ATOM 807 C CA . ILE A 1 106 ? -5.41 9.328 -7.871 1 97.25 106 ILE A CA 1
ATOM 808 C C . ILE A 1 106 ? -6.594 8.398 -8.117 1 97.25 106 ILE A C 1
ATOM 810 O O . ILE A 1 106 ? -6.789 7.91 -9.234 1 97.25 106 ILE A O 1
ATOM 814 N N . SER A 1 107 ? -7.379 8.109 -7.168 1 97.19 107 SER A N 1
ATOM 815 C CA . SER A 1 107 ? -8.609 7.344 -7.309 1 97.19 107 SER A CA 1
ATOM 816 C C . SER A 1 107 ? -9.586 7.656 -6.184 1 97.19 107 SER A C 1
ATOM 818 O O . SER A 1 107 ? -9.203 8.219 -5.152 1 97.19 107 SER A O 1
ATOM 820 N N . GLU A 1 108 ? -10.859 7.34 -6.438 1 98.12 108 GLU A N 1
ATOM 821 C CA . GLU A 1 108 ? -11.836 7.492 -5.367 1 98.12 108 GLU A CA 1
ATOM 822 C C . GLU A 1 108 ? -11.461 6.652 -4.148 1 98.12 108 GLU A C 1
ATOM 824 O O . GLU A 1 108 ? -11.164 5.461 -4.277 1 98.12 108 GLU A O 1
ATOM 829 N N . PRO A 1 109 ? -11.508 7.297 -2.996 1 98.75 109 PRO A N 1
ATOM 830 C CA . PRO A 1 109 ? -11.25 6.508 -1.789 1 98.75 109 PRO A CA 1
ATOM 831 C C . PRO A 1 109 ? -12.227 5.348 -1.624 1 98.75 109 PRO A C 1
ATOM 833 O O . PRO A 1 109 ? -13.398 5.461 -2.008 1 98.75 109 PRO A O 1
ATOM 836 N N . ILE A 1 110 ? -11.695 4.227 -1.116 1 98.81 110 ILE A N 1
ATOM 837 C CA . ILE A 1 110 ? -12.562 3.143 -0.664 1 98.81 110 ILE A CA 1
ATOM 838 C C . ILE A 1 110 ? -12.844 3.297 0.829 1 98.81 110 ILE A C 1
ATOM 840 O O . ILE A 1 110 ? -11.914 3.389 1.637 1 98.81 110 ILE A O 1
ATOM 844 N N . VAL A 1 111 ? -14.148 3.352 1.17 1 98.75 111 VAL A N 1
ATOM 845 C CA . VAL A 1 111 ? -14.539 3.594 2.555 1 98.75 111 VAL A CA 1
ATOM 846 C C . VAL A 1 111 ? -15.508 2.506 3.016 1 98.75 111 VAL A C 1
ATOM 848 O O . VAL A 1 111 ? -16.469 2.182 2.311 1 98.75 111 VAL A O 1
ATOM 851 N N . MET A 1 112 ? -15.227 1.924 4.16 1 98.5 112 MET A N 1
ATOM 852 C CA . MET A 1 112 ? -16.094 0.935 4.801 1 98.5 112 MET A CA 1
ATOM 853 C C . MET A 1 112 ? -16.062 1.09 6.316 1 98.5 112 MET A C 1
ATOM 855 O O . MET A 1 112 ? -15.031 0.87 6.949 1 98.5 112 MET A O 1
ATOM 859 N N . GLY A 1 113 ? -17.219 1.412 6.902 1 97.25 113 GLY A N 1
ATOM 860 C CA . GLY A 1 113 ? -17.234 1.738 8.32 1 97.25 113 GLY A CA 1
ATOM 861 C C . GLY A 1 113 ? -16.391 2.949 8.664 1 97.25 113 GLY A C 1
ATOM 862 O O . GLY A 1 113 ? -16.609 4.039 8.125 1 97.25 113 GLY A O 1
ATOM 863 N N . ASN A 1 114 ? -15.438 2.734 9.547 1 98.25 114 ASN A N 1
ATOM 864 C CA . ASN A 1 114 ? -14.57 3.834 9.953 1 98.25 114 ASN A CA 1
ATOM 865 C C . ASN A 1 114 ? -13.164 3.682 9.383 1 98.25 114 ASN A C 1
ATOM 867 O O . ASN A 1 114 ? -12.211 4.25 9.914 1 98.25 114 ASN A O 1
ATOM 871 N N . ARG A 1 115 ? -13.07 2.852 8.352 1 98.75 115 ARG A N 1
ATOM 872 C CA . ARG A 1 115 ? -11.789 2.643 7.688 1 98.75 115 ARG A CA 1
ATOM 873 C C . ARG A 1 115 ? -11.836 3.131 6.242 1 98.75 115 ARG A C 1
ATOM 875 O O . ARG A 1 115 ? -12.898 3.127 5.613 1 98.75 115 ARG A O 1
ATOM 882 N N . ALA A 1 116 ? -10.695 3.576 5.75 1 98.81 116 ALA A N 1
ATOM 883 C CA . ALA A 1 116 ? -10.594 4.051 4.375 1 98.81 116 ALA A CA 1
ATOM 884 C C . ALA A 1 116 ? -9.203 3.777 3.803 1 98.81 116 ALA A C 1
ATOM 886 O O . ALA A 1 116 ? -8.242 3.602 4.551 1 98.81 116 ALA A O 1
ATOM 887 N N . ILE A 1 117 ? -9.133 3.689 2.525 1 98.75 117 ILE A N 1
ATOM 888 C CA . ILE A 1 117 ? -7.859 3.68 1.81 1 98.75 117 ILE A CA 1
ATOM 889 C C . ILE A 1 117 ? -7.852 4.781 0.755 1 98.75 117 ILE A C 1
ATOM 891 O O . ILE A 1 117 ? -8.867 5.031 0.1 1 98.75 117 ILE A O 1
ATOM 895 N N . VAL A 1 118 ? -6.766 5.469 0.653 1 98.88 118 VAL A N 1
ATOM 896 C CA . VAL A 1 118 ? -6.57 6.539 -0.32 1 98.88 118 VAL A CA 1
ATOM 897 C C . VAL A 1 118 ? -5.281 6.301 -1.099 1 98.88 118 VAL A C 1
ATOM 899 O O . VAL A 1 118 ? -4.215 6.121 -0.506 1 98.88 118 VAL A O 1
ATOM 902 N N . GLU A 1 119 ? -5.379 6.23 -2.389 1 98.75 119 GLU A N 1
ATOM 903 C CA . GLU A 1 119 ? -4.211 6.168 -3.264 1 98.75 119 GLU A CA 1
ATOM 904 C C . GLU A 1 119 ? -3.777 7.562 -3.705 1 98.75 119 GLU A C 1
ATOM 906 O O . GLU A 1 119 ? -4.613 8.398 -4.055 1 98.75 119 GLU A O 1
ATOM 911 N N . MET A 1 120 ? -2.453 7.734 -3.654 1 98.69 120 MET A N 1
ATOM 912 C CA . MET A 1 120 ? -1.913 9.039 -4.016 1 98.69 120 MET A CA 1
ATOM 913 C C . MET A 1 120 ? -0.642 8.898 -4.844 1 98.69 120 MET A C 1
ATOM 915 O O . MET A 1 120 ? -0.034 7.824 -4.875 1 98.69 120 MET A O 1
ATOM 919 N N . ARG A 1 121 ? -0.343 9.992 -5.484 1 98.5 121 ARG A N 1
ATOM 920 C CA . ARG A 1 121 ? 0.902 10.133 -6.234 1 98.5 121 ARG A CA 1
ATOM 921 C C . ARG A 1 121 ? 1.659 11.383 -5.801 1 98.5 121 ARG A C 1
ATOM 923 O O . ARG A 1 121 ? 1.057 12.438 -5.582 1 98.5 121 ARG A O 1
ATOM 930 N N . SER A 1 122 ? 2.941 11.266 -5.711 1 98.31 122 SER A N 1
ATOM 931 C CA . SER A 1 122 ? 3.75 12.414 -5.324 1 98.31 122 SER A CA 1
ATOM 932 C C . SER A 1 122 ? 3.711 13.508 -6.391 1 98.31 122 SER A C 1
ATOM 934 O O . SER A 1 122 ? 3.715 13.211 -7.586 1 98.31 122 SER A O 1
ATOM 936 N N . ARG A 1 123 ? 3.633 14.727 -5.93 1 98.31 123 ARG A N 1
ATOM 937 C CA . ARG A 1 123 ? 3.736 15.922 -6.77 1 98.31 123 ARG A CA 1
ATOM 938 C C . ARG A 1 123 ? 4.621 16.969 -6.113 1 98.31 123 ARG A C 1
ATOM 940 O O . ARG A 1 123 ? 4.828 16.953 -4.898 1 98.31 123 ARG A O 1
ATOM 947 N N . ASP A 1 124 ? 5.133 17.875 -6.965 1 97.12 124 ASP A N 1
ATOM 948 C CA . ASP A 1 124 ? 5.938 18.969 -6.441 1 97.12 124 ASP A CA 1
ATOM 949 C C . ASP A 1 124 ? 5.062 20 -5.73 1 97.12 124 ASP A C 1
ATOM 951 O O . ASP A 1 124 ? 3.85 19.812 -5.609 1 97.12 124 ASP A O 1
ATOM 955 N N . ALA A 1 125 ? 5.664 21.047 -5.227 1 95.31 125 ALA A N 1
ATOM 956 C CA . ALA A 1 125 ? 4.988 22.078 -4.449 1 95.31 125 ALA A CA 1
ATOM 957 C C . ALA A 1 125 ? 3.848 22.703 -5.246 1 95.31 125 ALA A C 1
ATOM 959 O O . ALA A 1 125 ? 2.832 23.109 -4.676 1 95.31 125 ALA A O 1
ATOM 960 N N . GLY A 1 126 ? 3.959 22.734 -6.57 1 93.38 126 GLY A N 1
ATOM 961 C CA . GLY A 1 126 ? 2.938 23.312 -7.434 1 93.38 126 GLY A CA 1
ATOM 962 C C . GLY A 1 126 ? 1.814 22.344 -7.754 1 93.38 126 GLY A C 1
ATOM 963 O O . GLY A 1 126 ? 0.804 22.734 -8.344 1 93.38 126 GLY A O 1
ATOM 964 N N . GLY A 1 127 ? 1.989 21.078 -7.453 1 94.69 127 GLY A N 1
ATOM 965 C CA . GLY A 1 127 ? 0.949 20.062 -7.625 1 94.69 127 GLY A CA 1
ATOM 966 C C . GLY A 1 127 ? 0.886 19.516 -9.031 1 94.69 127 GLY A C 1
ATOM 967 O O . GLY A 1 127 ? -0.035 18.766 -9.367 1 94.69 127 GLY A O 1
ATOM 968 N N . VAL A 1 128 ? 1.825 19.781 -9.914 1 93.5 128 VAL A N 1
ATOM 969 C CA . VAL A 1 128 ? 1.676 19.438 -11.328 1 93.5 128 VAL A CA 1
ATOM 970 C C . VAL A 1 128 ? 2.84 18.562 -11.773 1 93.5 128 VAL A C 1
ATOM 972 O O . VAL A 1 128 ? 2.643 17.578 -12.484 1 93.5 128 VAL A O 1
ATOM 975 N N . ASN A 1 129 ? 4.039 18.844 -11.281 1 96.5 129 ASN A N 1
ATOM 976 C CA . ASN A 1 129 ? 5.246 18.156 -11.727 1 96.5 129 ASN A CA 1
ATOM 977 C C . ASN A 1 129 ? 5.707 17.109 -10.719 1 96.5 129 ASN A C 1
ATOM 979 O O . ASN A 1 129 ? 5.172 17.031 -9.609 1 96.5 129 ASN A O 1
ATOM 983 N N . LEU A 1 130 ? 6.637 16.312 -11.25 1 97.44 130 LEU A N 1
ATOM 984 C CA . LEU A 1 130 ? 7.289 15.406 -10.32 1 97.44 130 LEU A CA 1
ATOM 985 C C . LEU A 1 130 ? 8.227 16.156 -9.383 1 97.44 130 LEU A C 1
ATOM 987 O O . LEU A 1 130 ? 8.93 17.078 -9.812 1 97.44 130 LEU A O 1
ATOM 991 N N . PRO A 1 131 ? 8.172 15.758 -8.086 1 97.56 131 PRO A N 1
ATOM 992 C CA . PRO A 1 131 ? 9.172 16.328 -7.184 1 97.56 131 PRO A CA 1
ATOM 993 C C . PRO A 1 131 ? 10.586 15.859 -7.508 1 97.56 131 PRO A C 1
ATOM 995 O O . PRO A 1 131 ? 10.773 14.828 -8.164 1 97.56 131 PRO A O 1
ATOM 998 N N . ARG A 1 132 ? 11.547 16.688 -7.031 1 97.31 132 ARG A N 1
ATOM 999 C CA . ARG A 1 132 ? 12.961 16.359 -7.184 1 97.31 132 ARG A CA 1
ATOM 1000 C C . ARG A 1 132 ? 13.664 16.297 -5.828 1 97.31 132 ARG A C 1
ATOM 1002 O O . ARG A 1 132 ? 13.414 17.141 -4.961 1 97.31 132 ARG A O 1
ATOM 1009 N N . GLY A 1 133 ? 14.5 15.281 -5.695 1 97.56 133 GLY A N 1
ATOM 1010 C CA . GLY A 1 133 ? 15.344 15.234 -4.516 1 97.56 133 GLY A CA 1
ATOM 1011 C C . GLY A 1 133 ? 16.531 16.172 -4.598 1 97.56 133 GLY A C 1
ATOM 1012 O O . GLY A 1 133 ? 16.922 16.609 -5.688 1 97.56 133 GLY A O 1
ATOM 1013 N N . LYS A 1 134 ? 17.078 16.438 -3.426 1 97.75 134 LYS A N 1
ATOM 1014 C CA . LYS A 1 134 ? 18.328 17.188 -3.395 1 97.75 134 LYS A CA 1
ATOM 1015 C C . LYS A 1 134 ? 19.453 16.422 -4.066 1 97.75 134 LYS A C 1
ATOM 1017 O O . LYS A 1 134 ? 20.438 17 -4.516 1 97.75 134 LYS A O 1
ATOM 1022 N N . ASN A 1 135 ? 19.312 15.164 -4.18 1 96.81 135 ASN A N 1
ATOM 1023 C CA . ASN A 1 135 ? 20.281 14.328 -4.871 1 96.81 135 ASN A CA 1
ATOM 1024 C C . ASN A 1 135 ? 20.047 14.312 -6.379 1 96.81 135 ASN A C 1
ATOM 1026 O O . ASN A 1 135 ? 20.688 13.555 -7.109 1 96.81 135 ASN A O 1
ATOM 1030 N N . GLY A 1 136 ? 19.031 14.992 -6.848 1 95.69 136 GLY A N 1
ATOM 1031 C CA . GLY A 1 136 ? 18.797 15.156 -8.273 1 95.69 136 GLY A CA 1
ATOM 1032 C C . GLY A 1 136 ? 17.766 14.188 -8.82 1 95.69 136 GLY A C 1
ATOM 1033 O O . GLY A 1 136 ? 17.297 14.344 -9.945 1 95.69 136 GLY A O 1
ATOM 1034 N N . MET A 1 137 ? 17.359 13.336 -8.047 1 94.56 137 MET A N 1
ATOM 1035 C CA . MET A 1 137 ? 16.453 12.297 -8.523 1 94.56 137 MET A CA 1
ATOM 1036 C C . MET A 1 137 ? 15.031 12.836 -8.664 1 94.56 137 MET A C 1
ATOM 1038 O O . MET A 1 137 ? 14.57 13.609 -7.82 1 94.56 137 MET A O 1
ATOM 1042 N N . LEU A 1 138 ? 14.359 12.406 -9.828 1 96.12 138 LEU A N 1
ATOM 1043 C CA . LEU A 1 138 ? 12.914 12.594 -9.875 1 96.12 138 LEU A CA 1
ATOM 1044 C C . LEU A 1 138 ? 12.203 11.578 -8.984 1 96.12 138 LEU A C 1
ATOM 1046 O O . LEU A 1 138 ? 12.555 10.391 -8.984 1 96.12 138 LEU A O 1
ATOM 1050 N N . TYR A 1 139 ? 11.25 12.07 -8.242 1 96.81 139 TYR A N 1
ATOM 1051 C CA . TYR A 1 139 ? 10.602 11.266 -7.215 1 96.81 139 TYR A CA 1
ATOM 1052 C C . TYR A 1 139 ? 9.141 11.008 -7.566 1 96.81 139 TYR A C 1
ATOM 1054 O O . TYR A 1 139 ? 8.242 11.695 -7.074 1 96.81 139 TYR A O 1
ATOM 1062 N N . ASP A 1 140 ? 8.922 10.008 -8.367 1 97.69 140 ASP A N 1
ATOM 1063 C CA . ASP A 1 140 ? 7.574 9.594 -8.758 1 97.69 140 ASP A CA 1
ATOM 1064 C C . ASP A 1 140 ? 7.098 8.414 -7.91 1 97.69 140 ASP A C 1
ATOM 1066 O O . ASP A 1 140 ? 7.066 7.277 -8.383 1 97.69 140 ASP A O 1
ATOM 1070 N N . ASN A 1 141 ? 6.672 8.727 -6.738 1 97.88 141 ASN A N 1
ATOM 1071 C CA . ASN A 1 141 ? 6.215 7.672 -5.844 1 97.88 141 ASN A CA 1
ATOM 1072 C C . ASN A 1 141 ? 4.691 7.559 -5.84 1 97.88 141 ASN A C 1
ATOM 1074 O O . ASN A 1 141 ? 3.996 8.5 -6.219 1 97.88 141 ASN A O 1
ATOM 1078 N N . ARG A 1 142 ? 4.223 6.387 -5.504 1 97.81 142 ARG A N 1
ATOM 1079 C CA . ARG A 1 142 ? 2.811 6.082 -5.301 1 97.81 142 ARG A CA 1
ATOM 1080 C C . ARG A 1 142 ? 2.551 5.629 -3.869 1 97.81 142 ARG A C 1
ATOM 1082 O O . ARG A 1 142 ? 3.393 4.965 -3.26 1 97.81 142 ARG A O 1
ATOM 1089 N N . TYR A 1 143 ? 1.388 5.98 -3.402 1 98.31 143 TYR A N 1
ATOM 1090 C CA . TYR A 1 143 ? 1.037 5.715 -2.012 1 98.31 143 TYR A CA 1
ATOM 1091 C C . TYR A 1 143 ? -0.323 5.031 -1.912 1 98.31 143 TYR A C 1
ATOM 1093 O O . TYR A 1 143 ? -1.227 5.32 -2.699 1 98.31 143 TYR A O 1
ATOM 1101 N N . ALA A 1 144 ? -0.49 4.156 -0.985 1 98.69 144 ALA A N 1
ATOM 1102 C CA . ALA A 1 144 ? -1.76 3.68 -0.439 1 98.69 144 ALA A CA 1
ATOM 1103 C C . ALA A 1 144 ? -1.793 3.83 1.079 1 98.69 144 ALA A C 1
ATOM 1105 O O . ALA A 1 144 ? -1.09 3.113 1.795 1 98.69 144 ALA A O 1
ATOM 1106 N N . TRP A 1 145 ? -2.586 4.766 1.567 1 98.88 145 TRP A N 1
ATOM 1107 C CA . TRP A 1 145 ? -2.715 5 3.002 1 98.88 145 TRP A CA 1
ATOM 1108 C C . TRP A 1 145 ? -4.027 4.434 3.529 1 98.88 145 TRP A C 1
ATOM 1110 O O . TRP A 1 145 ? -5.105 4.871 3.127 1 98.88 145 TRP A O 1
ATOM 1120 N N . LEU A 1 146 ? -3.932 3.412 4.324 1 98.81 146 LEU A N 1
ATOM 1121 C CA . LEU A 1 146 ? -5.074 2.902 5.074 1 98.81 146 LEU A CA 1
ATOM 1122 C C . LEU A 1 146 ? -5.223 3.637 6.402 1 98.81 146 LEU A C 1
ATOM 1124 O O . LEU A 1 146 ? -4.258 3.766 7.156 1 98.81 146 LEU A O 1
ATOM 1128 N N . VAL A 1 147 ? -6.465 4.105 6.645 1 98.88 147 VAL A N 1
ATOM 1129 C CA . VAL A 1 147 ? -6.676 4.867 7.871 1 98.88 147 VAL A CA 1
ATOM 1130 C C . VAL A 1 147 ? -7.918 4.348 8.594 1 98.88 147 VAL A C 1
ATOM 1132 O O . VAL A 1 147 ? -8.844 3.84 7.957 1 98.88 147 VAL A O 1
ATOM 1135 N N . LYS A 1 148 ? -7.863 4.434 9.891 1 98.88 148 LYS A N 1
ATOM 1136 C CA . LYS A 1 148 ? -8.992 4.18 10.773 1 98.88 148 LYS A CA 1
ATOM 1137 C C . LYS A 1 148 ? -9.367 5.434 11.562 1 98.88 148 LYS A C 1
ATOM 1139 O O . LYS A 1 148 ? -8.492 6.105 12.117 1 98.88 148 LYS A O 1
ATOM 1144 N N . PHE A 1 149 ? -10.656 5.715 11.602 1 98.81 149 PHE A N 1
ATOM 1145 C CA . PHE A 1 149 ? -11.156 6.906 12.281 1 98.81 149 PHE A CA 1
ATOM 1146 C C . PHE A 1 149 ? -11.797 6.543 13.617 1 98.81 149 PHE A C 1
ATOM 1148 O O . PHE A 1 149 ? -12.445 5.504 13.734 1 98.81 149 PHE A O 1
ATOM 1155 N N . ASP A 1 150 ? -11.586 7.375 14.594 1 98.31 150 ASP A N 1
ATOM 1156 C CA . ASP A 1 150 ? -12.508 7.426 15.727 1 98.31 150 ASP A CA 1
ATOM 1157 C C . ASP A 1 150 ? -13.82 8.109 15.336 1 98.31 150 ASP A C 1
ATOM 1159 O O . ASP A 1 150 ? -13.836 9.312 15.062 1 98.31 150 ASP A O 1
ATOM 1163 N N . VAL A 1 151 ? -14.875 7.391 15.383 1 96.44 151 VAL A N 1
ATOM 1164 C CA . VAL A 1 151 ? -16.141 7.891 14.836 1 96.44 151 VAL A CA 1
ATOM 1165 C C . VAL A 1 151 ? -16.688 8.984 15.75 1 96.44 151 VAL A C 1
ATOM 1167 O O . VAL A 1 151 ? -17.516 9.797 15.328 1 96.44 151 VAL A O 1
ATOM 1170 N N . SER A 1 152 ? -16.328 8.992 16.953 1 96 152 SER A N 1
ATOM 1171 C CA . SER A 1 152 ? -16.828 10 17.875 1 96 152 SER A CA 1
ATOM 1172 C C . SER A 1 152 ? -16.172 11.352 17.625 1 96 152 SER A C 1
ATOM 1174 O O . SER A 1 152 ? -16.812 12.398 17.766 1 96 152 SER A O 1
ATOM 1176 N N . THR A 1 153 ? -14.883 11.375 17.172 1 96.19 153 THR A N 1
ATOM 1177 C CA . THR A 1 153 ? -14.148 12.625 17 1 96.19 153 THR A CA 1
ATOM 1178 C C . THR A 1 153 ? -13.961 12.938 15.516 1 96.19 153 THR A C 1
ATOM 1180 O O . THR A 1 153 ? -13.719 14.094 15.148 1 96.19 153 THR A O 1
ATOM 1183 N N . GLY A 1 154 ? -13.984 11.898 14.742 1 97.19 154 GLY A N 1
ATOM 1184 C CA . GLY A 1 154 ? -13.711 12.062 13.328 1 97.19 154 GLY A CA 1
ATOM 1185 C C . GLY A 1 154 ? -12.227 12.102 13.008 1 97.19 154 GLY A C 1
ATOM 1186 O O . GLY A 1 154 ? -11.844 12.391 11.875 1 97.19 154 GLY A O 1
ATOM 1187 N N . LEU A 1 155 ? -11.398 11.805 14.016 1 98.56 155 LEU A N 1
ATOM 1188 C CA . LEU A 1 155 ? -9.953 11.891 13.828 1 98.56 155 LEU A CA 1
ATOM 1189 C C . LEU A 1 155 ? -9.375 10.539 13.422 1 98.56 155 LEU A C 1
ATOM 1191 O O . LEU A 1 155 ? -9.891 9.492 13.828 1 98.56 155 LEU A O 1
ATOM 1195 N N . ILE A 1 156 ? -8.352 10.594 12.602 1 98.88 156 ILE A N 1
ATOM 1196 C CA . ILE A 1 156 ? -7.578 9.406 12.266 1 98.88 156 ILE A CA 1
ATOM 1197 C C . ILE A 1 156 ? -6.805 8.93 13.492 1 98.88 156 ILE A C 1
ATOM 1199 O O . ILE A 1 156 ? -6.008 9.68 14.062 1 98.88 156 ILE A O 1
ATOM 1203 N N . ILE A 1 157 ? -7 7.668 13.836 1 98.88 157 ILE A N 1
ATOM 1204 C CA . ILE A 1 157 ? -6.383 7.176 15.062 1 98.88 157 ILE A CA 1
ATOM 1205 C C . ILE A 1 157 ? -5.363 6.09 14.727 1 98.88 157 ILE A C 1
ATOM 1207 O O . ILE A 1 157 ? -4.543 5.715 15.57 1 98.88 157 ILE A O 1
ATOM 1211 N N . GLU A 1 158 ? -5.457 5.508 13.57 1 98.88 158 GLU A N 1
ATOM 1212 C CA . GLU A 1 158 ? -4.531 4.48 13.094 1 98.88 158 GLU A CA 1
ATOM 1213 C C . GLU A 1 158 ? -4.285 4.617 11.594 1 98.88 158 GLU A C 1
ATOM 1215 O O 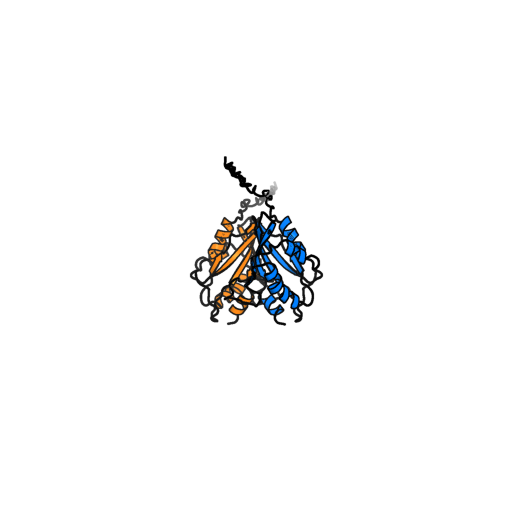. GLU A 1 158 ? -5.211 4.891 10.828 1 98.88 158 GLU A O 1
ATOM 1220 N N . THR A 1 159 ? -3.039 4.488 11.195 1 98.62 159 THR A N 1
ATOM 1221 C CA . THR A 1 159 ? -2.672 4.508 9.781 1 98.62 159 THR A CA 1
ATOM 1222 C C . THR A 1 159 ? -1.7 3.373 9.461 1 98.62 159 THR A C 1
ATOM 1224 O O . THR A 1 159 ? -0.834 3.041 10.273 1 98.62 159 THR A O 1
ATOM 1227 N N . HIS A 1 160 ? -1.902 2.723 8.398 1 98.69 160 HIS A N 1
ATOM 1228 C CA . HIS A 1 160 ? -0.915 1.875 7.738 1 98.69 160 HIS A CA 1
ATOM 1229 C C . HIS A 1 160 ? -0.593 2.389 6.34 1 98.69 160 HIS A C 1
ATOM 1231 O O . HIS A 1 160 ? -1.433 2.316 5.438 1 98.69 160 HIS A O 1
ATOM 1237 N N . THR A 1 161 ? 0.636 2.91 6.184 1 98.62 161 THR A N 1
ATOM 1238 C CA . THR A 1 161 ? 0.971 3.582 4.934 1 98.62 161 THR A CA 1
ATOM 1239 C C . THR A 1 161 ? 1.946 2.744 4.113 1 98.62 161 THR A C 1
ATOM 1241 O O . THR A 1 161 ? 2.98 2.309 4.621 1 98.62 161 THR A O 1
ATOM 1244 N N . TYR A 1 162 ? 1.568 2.551 2.896 1 98.44 162 TYR A N 1
ATOM 1245 C CA . TYR A 1 162 ? 2.369 1.842 1.904 1 98.44 162 TYR A CA 1
ATOM 1246 C C . TYR A 1 162 ? 2.826 2.783 0.798 1 98.44 162 TYR A C 1
ATOM 1248 O O . TYR A 1 162 ? 2.119 3.73 0.447 1 98.44 162 TYR A O 1
ATOM 1256 N N . MET A 1 163 ? 4.016 2.5 0.282 1 98.38 163 MET A N 1
ATOM 1257 C CA . MET A 1 163 ? 4.609 3.262 -0.814 1 98.38 163 MET A CA 1
ATOM 1258 C C . MET A 1 163 ? 5.727 2.471 -1.484 1 98.38 163 MET A C 1
ATOM 1260 O O . MET A 1 163 ? 6.039 1.354 -1.066 1 98.38 163 MET A O 1
ATOM 1264 N N . ASP A 1 164 ? 6.238 3.033 -2.578 1 98 164 ASP A N 1
ATOM 1265 C CA . ASP A 1 164 ? 7.477 2.492 -3.127 1 98 164 ASP A CA 1
ATOM 1266 C C . ASP A 1 164 ? 8.672 2.838 -2.24 1 98 164 ASP A C 1
ATOM 1268 O O . ASP A 1 164 ? 9.328 3.857 -2.447 1 98 164 ASP A O 1
ATOM 1272 N N . THR A 1 165 ? 8.961 1.906 -1.312 1 97.88 165 THR A N 1
ATOM 1273 C CA . THR A 1 165 ? 9.977 2.166 -0.294 1 97.88 165 THR A CA 1
ATOM 1274 C C . THR A 1 165 ? 11.375 2.127 -0.901 1 97.88 165 THR A C 1
ATOM 1276 O O . THR A 1 165 ? 12.297 2.77 -0.393 1 97.88 165 THR A O 1
ATOM 1279 N N . ALA A 1 166 ? 11.555 1.392 -1.933 1 97.25 166 ALA A N 1
ATOM 1280 C CA . ALA A 1 166 ? 12.836 1.418 -2.627 1 97.25 166 ALA A CA 1
ATOM 1281 C C . ALA A 1 166 ? 13.133 2.809 -3.182 1 97.25 166 ALA A C 1
ATOM 1283 O O . ALA A 1 166 ? 14.258 3.297 -3.078 1 97.25 166 ALA A O 1
ATOM 1284 N N . MET A 1 167 ? 12.125 3.395 -3.752 1 97 167 MET A N 1
ATOM 1285 C CA . MET A 1 167 ? 12.289 4.75 -4.27 1 97 167 MET A CA 1
ATOM 1286 C C . MET A 1 167 ? 12.578 5.734 -3.143 1 97 167 MET A C 1
ATOM 1288 O O . MET A 1 167 ? 13.445 6.602 -3.275 1 97 167 MET A O 1
ATOM 1292 N N . LEU A 1 168 ? 11.828 5.574 -2.086 1 97.62 168 LEU A N 1
ATOM 1293 C CA . LEU A 1 168 ? 12.039 6.457 -0.944 1 97.62 168 LEU A CA 1
ATOM 1294 C C . LEU A 1 168 ? 13.438 6.281 -0.372 1 97.62 168 LEU A C 1
ATOM 1296 O O . LEU A 1 168 ? 14.094 7.262 -0.011 1 97.62 168 LEU A O 1
ATOM 1300 N N . ALA A 1 169 ? 13.898 5.09 -0.26 1 96.88 169 ALA A N 1
ATOM 1301 C CA . ALA A 1 169 ? 15.25 4.828 0.238 1 96.88 169 ALA A CA 1
ATOM 1302 C C . ALA A 1 169 ? 16.297 5.539 -0.614 1 96.88 169 ALA A C 1
ATOM 1304 O O . ALA A 1 169 ? 17.25 6.102 -0.085 1 96.88 169 ALA A O 1
ATOM 1305 N N . LYS A 1 170 ? 16.109 5.504 -1.876 1 95.88 170 LYS A N 1
ATOM 1306 C CA . LYS A 1 170 ? 17.031 6.191 -2.779 1 95.88 170 LYS A CA 1
ATOM 1307 C C . LYS A 1 170 ? 17 7.703 -2.562 1 95.88 170 LYS A C 1
ATOM 1309 O O . LYS A 1 170 ? 18.031 8.367 -2.609 1 95.88 170 LYS A O 1
ATOM 1314 N N . LEU A 1 171 ? 15.773 8.203 -2.375 1 97.06 171 LEU A N 1
ATOM 1315 C CA . LEU A 1 171 ? 15.633 9.633 -2.109 1 97.06 171 LEU A CA 1
ATOM 1316 C C . LEU A 1 171 ? 16.422 10.039 -0.874 1 97.06 171 LEU A C 1
ATOM 1318 O O . LEU A 1 171 ? 17.062 11.094 -0.856 1 97.06 171 LEU A O 1
ATOM 1322 N N . LEU A 1 172 ? 16.453 9.188 0.087 1 96.56 172 LEU A N 1
ATOM 1323 C CA . LEU A 1 172 ? 17.062 9.492 1.381 1 96.56 172 LEU A CA 1
ATOM 1324 C C . LEU A 1 172 ? 18.578 9.32 1.337 1 96.56 172 LEU A C 1
ATOM 1326 O O . LEU A 1 172 ? 19.281 9.727 2.26 1 96.56 172 LEU A O 1
ATOM 1330 N N . ASP A 1 173 ? 19 8.672 0.324 1 88 173 ASP A N 1
ATOM 1331 C CA . ASP A 1 173 ? 20.438 8.461 0.166 1 88 173 ASP A CA 1
ATOM 1332 C C . ASP A 1 173 ? 21.094 9.656 -0.524 1 88 173 ASP A C 1
ATOM 1334 O O . ASP A 1 173 ? 21.219 9.688 -1.75 1 88 173 ASP A O 1
ATOM 1338 N N . TYR A 1 174 ? 21.234 10.758 0.08 1 70.5 174 TYR A N 1
ATOM 1339 C CA . TYR A 1 174 ? 21.844 11.938 -0.52 1 70.5 174 TYR A CA 1
ATOM 1340 C C . TYR A 1 174 ? 23.031 12.414 0.308 1 70.5 174 TYR A C 1
ATOM 1342 O O . TYR A 1 174 ? 23.125 12.125 1.504 1 70.5 174 TYR A O 1
ATOM 1350 N N . MET B 1 1 ? -45.812 -25.609 -78.875 1 32.12 1 MET B N 1
ATOM 1351 C CA . MET B 1 1 ? -46.281 -25.125 -77.625 1 32.12 1 MET B CA 1
ATOM 1352 C C . MET B 1 1 ? -45.125 -25.094 -76.625 1 32.12 1 MET B C 1
ATOM 1354 O O . MET B 1 1 ? -44.562 -26.125 -76.25 1 32.12 1 MET B O 1
ATOM 1358 N N . ARG B 1 2 ? -44.219 -24 -76.688 1 41.72 2 ARG B N 1
ATOM 1359 C CA . ARG B 1 2 ? -43.031 -23.656 -75.875 1 41.72 2 ARG B CA 1
ATOM 1360 C C . ARG B 1 2 ? -43.375 -23.438 -74.438 1 41.72 2 ARG B C 1
ATOM 1362 O O . ARG B 1 2 ? -44.25 -22.641 -74.062 1 41.72 2 ARG B O 1
ATOM 1369 N N . PHE B 1 3 ? -43.219 -24.438 -73.562 1 39.19 3 PHE B N 1
ATOM 1370 C CA . PHE B 1 3 ? -43.469 -24.438 -72.125 1 39.19 3 PHE B CA 1
ATOM 1371 C C . PHE B 1 3 ? -42.562 -23.438 -71.438 1 39.19 3 PHE B C 1
ATOM 1373 O O . PHE B 1 3 ? -41.344 -23.5 -71.562 1 39.19 3 PHE B O 1
ATOM 1380 N N . ALA B 1 4 ? -43 -22.172 -71.188 1 41.88 4 ALA B N 1
ATOM 1381 C CA . ALA B 1 4 ? -42.281 -21.156 -70.438 1 41.88 4 ALA B CA 1
ATOM 1382 C C . ALA B 1 4 ? -42.156 -21.594 -68.938 1 41.88 4 ALA B C 1
ATOM 1384 O O . ALA B 1 4 ? -43.156 -21.828 -68.312 1 41.88 4 ALA B O 1
ATOM 1385 N N . ALA B 1 5 ? -41 -22.203 -68.562 1 39.59 5 ALA B N 1
ATOM 1386 C CA . ALA B 1 5 ? -40.656 -22.531 -67.188 1 39.59 5 ALA B CA 1
ATOM 1387 C C . ALA B 1 5 ? -40.594 -21.281 -66.312 1 39.59 5 ALA B C 1
ATOM 1389 O O . ALA B 1 5 ? -39.875 -20.328 -66.625 1 39.59 5 ALA B O 1
ATOM 1390 N N . THR B 1 6 ? -41.656 -20.875 -65.688 1 41.31 6 THR B N 1
ATOM 1391 C CA . THR B 1 6 ? -41.75 -19.781 -64.688 1 41.31 6 THR B CA 1
ATOM 1392 C C . THR B 1 6 ? -40.781 -20.031 -63.531 1 41.31 6 THR B C 1
ATOM 1394 O O . THR B 1 6 ? -40.906 -21.062 -62.875 1 41.31 6 THR B O 1
ATOM 1397 N N . LEU B 1 7 ? -39.562 -19.438 -63.594 1 38.84 7 LEU B N 1
ATOM 1398 C CA . LEU B 1 7 ? -38.594 -19.438 -62.531 1 38.84 7 LEU B CA 1
ATOM 1399 C C . LEU B 1 7 ? -39.156 -18.766 -61.281 1 38.84 7 LEU B C 1
ATOM 1401 O O . LEU B 1 7 ? -39.469 -17.578 -61.281 1 38.84 7 LEU B O 1
ATOM 1405 N N . LEU B 1 8 ? -39.875 -19.453 -60.406 1 39.38 8 LEU B N 1
ATOM 1406 C CA . LEU B 1 8 ? -40.281 -18.953 -59.125 1 39.38 8 LEU B CA 1
ATOM 1407 C C . LEU B 1 8 ? -39.094 -18.656 -58.219 1 39.38 8 LEU B C 1
ATOM 1409 O O . LEU B 1 8 ? -38.312 -19.562 -57.906 1 39.38 8 LEU B O 1
ATOM 1413 N N . SER B 1 9 ? -38.594 -17.438 -58.219 1 41.72 9 SER B N 1
ATOM 1414 C CA . SER B 1 9 ? -37.562 -16.984 -57.312 1 41.72 9 SER B CA 1
ATOM 1415 C C . SER B 1 9 ? -38 -17.094 -55.844 1 41.72 9 SER B C 1
ATOM 1417 O O . SER B 1 9 ? -39 -16.516 -55.438 1 41.72 9 SER B O 1
ATOM 1419 N N . VAL B 1 10 ? -37.719 -18.172 -55.188 1 41.09 10 VAL B N 1
ATOM 1420 C CA . VAL B 1 10 ? -37.906 -18.281 -53.75 1 41.09 10 VAL B CA 1
ATOM 1421 C C . VAL B 1 10 ? -37 -17.297 -53.031 1 41.09 10 VAL B C 1
ATOM 1423 O O . VAL B 1 10 ? -35.75 -17.391 -53.125 1 41.09 10 VAL B O 1
ATOM 1426 N N . LEU B 1 11 ? -37.406 -16.047 -52.781 1 42.97 11 LEU B N 1
ATOM 1427 C CA . LEU B 1 11 ? -36.719 -15.156 -51.844 1 42.97 11 LEU B CA 1
ATOM 1428 C C . LEU B 1 11 ? -36.594 -15.773 -50.469 1 42.97 11 LEU B C 1
ATOM 1430 O O . LEU B 1 11 ? -37.594 -15.992 -49.781 1 42.97 11 LEU B O 1
ATOM 1434 N N . ALA B 1 12 ? -35.5 -16.5 -50.125 1 43.06 12 ALA B N 1
ATOM 1435 C CA . ALA B 1 12 ? -35.188 -16.922 -48.75 1 43.06 12 ALA B CA 1
ATOM 1436 C C . ALA B 1 12 ? -35.031 -15.719 -47.844 1 43.06 12 ALA B C 1
ATOM 1438 O O . ALA B 1 12 ? -34.125 -14.883 -48.031 1 43.06 12 ALA B O 1
ATOM 1439 N N . ALA B 1 13 ? -36.031 -15.258 -47.062 1 41.38 13 ALA B N 1
ATOM 1440 C CA . ALA B 1 13 ? -35.844 -14.328 -45.938 1 41.38 13 ALA B CA 1
ATOM 1441 C C . ALA B 1 13 ? -34.844 -14.859 -44.938 1 41.38 13 ALA B C 1
ATOM 1443 O O . ALA B 1 13 ? -35.094 -15.867 -44.25 1 41.38 13 ALA B O 1
ATOM 1444 N N . ALA B 1 14 ? -33.562 -14.555 -45.031 1 43.25 14 ALA B N 1
ATOM 1445 C CA . ALA B 1 14 ? -32.625 -14.742 -43.906 1 43.25 14 ALA B CA 1
ATOM 1446 C C . ALA B 1 14 ? -33.156 -14.039 -42.656 1 43.25 14 ALA B C 1
ATOM 1448 O O . ALA B 1 14 ? -33.219 -12.805 -42.625 1 43.25 14 ALA B O 1
ATOM 1449 N N . GLY B 1 15 ? -34.031 -14.633 -41.875 1 43.59 15 GLY B N 1
ATOM 1450 C CA . GLY B 1 15 ? -34.312 -14.055 -40.562 1 43.59 15 GLY B CA 1
ATOM 1451 C C . GLY B 1 15 ? -33.062 -13.656 -39.812 1 43.59 15 GLY B C 1
ATOM 1452 O O . GLY B 1 15 ? -32.156 -14.469 -39.625 1 43.59 15 GLY B O 1
ATOM 1453 N N . LEU B 1 16 ? -32.688 -12.422 -39.781 1 45.38 16 LEU B N 1
ATOM 1454 C CA . LEU B 1 16 ? -31.719 -11.938 -38.812 1 45.38 16 LEU B CA 1
ATOM 1455 C C . LEU B 1 16 ? -32.031 -12.484 -37.406 1 45.38 16 LEU B C 1
ATOM 1457 O O . LEU B 1 16 ? -33.062 -12.102 -36.812 1 45.38 16 LEU B O 1
ATOM 1461 N N . ALA B 1 17 ? -31.594 -13.711 -37.094 1 47.59 17 ALA B N 1
ATOM 1462 C CA . ALA B 1 17 ? -31.594 -14.094 -35.688 1 47.59 17 ALA B CA 1
ATOM 1463 C C . ALA B 1 17 ? -31.109 -12.953 -34.812 1 47.59 17 ALA B C 1
ATOM 1465 O O . ALA B 1 17 ? -29.969 -12.492 -34.938 1 47.59 17 ALA B O 1
ATOM 1466 N N . ALA B 1 18 ? -31.891 -12.117 -34.312 1 46.62 18 ALA B N 1
ATOM 1467 C CA . ALA B 1 18 ? -31.516 -11.227 -33.219 1 46.62 18 ALA B CA 1
ATOM 1468 C C . ALA B 1 18 ? -30.703 -11.961 -32.156 1 46.62 18 ALA B C 1
ATOM 1470 O O . ALA B 1 18 ? -31.141 -12.977 -31.609 1 46.62 18 ALA B O 1
ATOM 1471 N N . SER B 1 19 ? -29.391 -11.906 -32.188 1 46.06 19 SER B N 1
ATOM 1472 C CA . SER B 1 19 ? -28.594 -12.414 -31.078 1 46.06 19 SER B CA 1
ATOM 1473 C C . SER B 1 19 ? -29.219 -12.047 -29.734 1 46.06 19 SER B C 1
ATOM 1475 O O . SER B 1 19 ? -29.438 -10.875 -29.453 1 46.06 19 SER B O 1
ATOM 1477 N N . GLN B 1 20 ? -30.188 -12.797 -29.266 1 49.28 20 GLN B N 1
ATOM 1478 C CA . GLN B 1 20 ? -30.625 -12.547 -27.906 1 49.28 20 GLN B CA 1
ATOM 1479 C C . GLN B 1 20 ? -29.453 -12.195 -27 1 49.28 20 GLN B C 1
ATOM 1481 O O . GLN B 1 20 ? -28.375 -12.781 -27.125 1 49.28 20 GLN B O 1
ATOM 1486 N N . PRO B 1 21 ? -29.375 -10.953 -26.422 1 51.28 21 PRO B N 1
ATOM 1487 C CA . PRO B 1 21 ? -28.312 -10.734 -25.438 1 51.28 21 PRO B CA 1
ATOM 1488 C C . PRO B 1 21 ? -28.109 -11.93 -24.516 1 51.28 21 PRO B C 1
ATOM 1490 O O . PRO B 1 21 ? -29.062 -12.641 -24.203 1 51.28 21 PRO B O 1
ATOM 1493 N N . GLY B 1 22 ? -27.094 -12.664 -24.594 1 48.34 22 GLY B N 1
ATOM 1494 C CA . GLY B 1 22 ? -26.812 -13.742 -23.672 1 48.34 22 GLY B CA 1
ATOM 1495 C C . GLY B 1 22 ? -27.375 -13.492 -22.281 1 48.34 22 GLY B C 1
ATOM 1496 O O . GLY B 1 22 ? -27.828 -12.383 -21.969 1 48.34 22 GLY B O 1
ATOM 1497 N N . PRO B 1 23 ? -27.75 -14.477 -21.562 1 50.22 23 PRO B N 1
ATOM 1498 C CA . PRO B 1 23 ? -28.375 -14.305 -20.25 1 50.22 23 PRO B CA 1
ATOM 1499 C C . PRO B 1 23 ? -27.672 -13.25 -19.391 1 50.22 23 PRO B C 1
ATOM 1501 O O . PRO B 1 23 ? -26.438 -13.133 -19.438 1 50.22 23 PRO B O 1
ATOM 1504 N N . LEU B 1 24 ? -28.297 -12.227 -19.141 1 51.03 24 LEU B N 1
ATOM 1505 C CA . LEU B 1 24 ? -27.859 -11.211 -18.203 1 51.03 24 LEU B CA 1
ATOM 1506 C C . LEU B 1 24 ? -27.188 -11.844 -16.984 1 51.03 24 LEU B C 1
ATOM 1508 O O . LEU B 1 24 ? -27.812 -12.617 -16.266 1 51.03 24 LEU B O 1
ATOM 1512 N N . ARG B 1 25 ? -25.938 -12.336 -17.141 1 59.53 25 ARG B N 1
ATOM 1513 C CA . ARG B 1 25 ? -25.234 -12.883 -15.984 1 59.53 25 ARG B CA 1
ATOM 1514 C C . ARG B 1 25 ? -25.469 -12.016 -14.75 1 59.53 25 ARG B C 1
ATOM 1516 O O . ARG B 1 25 ? -25.375 -10.789 -14.828 1 59.53 25 ARG B O 1
ATOM 1523 N N . THR B 1 26 ? -26.344 -12.422 -13.852 1 72.62 26 THR B N 1
ATOM 1524 C CA . THR B 1 26 ? -26.547 -11.742 -12.578 1 72.62 26 THR B CA 1
ATOM 1525 C C . THR B 1 26 ? -25.219 -11.297 -11.977 1 72.62 26 THR B C 1
ATOM 1527 O O . THR B 1 26 ? -24.328 -12.117 -11.766 1 72.62 26 THR B O 1
ATOM 1530 N N . PRO B 1 27 ? -25.141 -9.961 -11.938 1 77.62 27 PRO B N 1
ATOM 1531 C CA . PRO B 1 27 ? -23.891 -9.438 -11.375 1 77.62 27 PRO B CA 1
ATOM 1532 C C . PRO B 1 27 ? -23.562 -10.039 -10.008 1 77.62 27 PRO B C 1
ATOM 1534 O O . PRO B 1 27 ? -24.469 -10.312 -9.219 1 77.62 27 PRO B O 1
ATOM 1537 N N . ARG B 1 28 ? -22.375 -10.477 -9.914 1 86 28 ARG B N 1
ATOM 1538 C CA . ARG B 1 28 ? -21.875 -10.977 -8.633 1 86 28 ARG B CA 1
ATOM 1539 C C . ARG B 1 28 ? -21.688 -9.836 -7.637 1 86 28 ARG B C 1
ATOM 1541 O O . ARG B 1 28 ? -21.125 -8.797 -7.98 1 86 28 ARG B O 1
ATOM 1548 N N . ARG B 1 29 ? -22.25 -10.047 -6.488 1 92.06 29 ARG B N 1
ATOM 1549 C CA . ARG B 1 29 ? -22 -9.086 -5.414 1 92.06 29 ARG B CA 1
ATOM 1550 C C . ARG B 1 29 ? -20.609 -9.25 -4.844 1 92.06 29 ARG B C 1
ATOM 1552 O O . ARG B 1 29 ? -20.219 -10.352 -4.441 1 92.06 29 ARG B O 1
ATOM 1559 N N . ILE B 1 30 ? -19.844 -8.188 -4.914 1 97.5 30 ILE B N 1
ATOM 1560 C CA . ILE B 1 30 ? -18.531 -8.18 -4.293 1 97.5 30 ILE B CA 1
ATOM 1561 C C . ILE B 1 30 ? -18.641 -7.688 -2.852 1 97.5 30 ILE B C 1
ATOM 1563 O O . ILE B 1 30 ? -18.906 -6.508 -2.611 1 97.5 30 ILE B O 1
ATOM 1567 N N . ASP B 1 31 ? -18.5 -8.609 -1.921 1 97.88 31 ASP B N 1
ATOM 1568 C CA . ASP B 1 31 ? -18.547 -8.242 -0.507 1 97.88 31 ASP B CA 1
ATOM 1569 C C . ASP B 1 31 ? -17.328 -8.805 0.245 1 97.88 31 ASP B C 1
ATOM 1571 O O . ASP B 1 31 ? -16.438 -9.398 -0.36 1 97.88 31 ASP B O 1
ATOM 1575 N N . VAL B 1 32 ? -17.297 -8.539 1.496 1 98.44 32 VAL B N 1
ATOM 1576 C CA . VAL B 1 32 ? -16.156 -8.914 2.322 1 98.44 32 VAL B CA 1
ATOM 1577 C C . VAL B 1 32 ? -15.945 -10.422 2.277 1 98.44 32 VAL B C 1
ATOM 1579 O O . VAL B 1 32 ? -14.82 -10.898 2.146 1 98.44 32 VAL B O 1
ATOM 1582 N N . ASP B 1 33 ? -17 -11.18 2.352 1 97.88 33 ASP B N 1
ATOM 1583 C CA . ASP B 1 33 ? -16.922 -12.633 2.348 1 97.88 33 ASP B CA 1
ATOM 1584 C C . ASP B 1 33 ? -16.312 -13.148 1.038 1 97.88 33 ASP B C 1
ATOM 1586 O O . ASP B 1 33 ? -15.477 -14.047 1.042 1 97.88 33 ASP B O 1
ATOM 1590 N N . TYR B 1 34 ? -16.781 -12.57 -0.023 1 98.19 34 TYR B N 1
ATOM 1591 C CA . TYR B 1 34 ? -16.297 -12.977 -1.333 1 98.19 34 TYR B CA 1
ATOM 1592 C C . TYR B 1 34 ? -14.805 -12.68 -1.473 1 98.19 34 TYR B C 1
ATOM 1594 O O . TYR B 1 34 ? -14.023 -13.539 -1.89 1 98.19 34 TYR B O 1
ATOM 1602 N N . VAL B 1 35 ? -14.383 -11.484 -1.129 1 98.75 35 VAL B N 1
ATOM 1603 C CA . VAL B 1 35 ? -12.992 -11.07 -1.224 1 98.75 35 VAL B CA 1
ATOM 1604 C C . VAL B 1 35 ? -12.133 -11.922 -0.293 1 98.75 35 VAL B C 1
ATOM 1606 O O . VAL B 1 35 ? -11.055 -12.383 -0.681 1 98.75 35 VAL B O 1
ATOM 1609 N N . THR B 1 36 ? -12.633 -12.133 0.893 1 98.5 36 THR B N 1
ATOM 1610 C CA . THR B 1 36 ? -11.906 -12.961 1.856 1 98.5 36 THR B CA 1
ATOM 1611 C C . THR B 1 36 ? -11.68 -14.367 1.308 1 98.5 36 THR B C 1
ATOM 1613 O O . THR B 1 36 ? -10.578 -14.906 1.405 1 98.5 36 THR B O 1
ATOM 1616 N N . LYS B 1 37 ? -12.68 -14.938 0.754 1 97.44 37 LYS B N 1
ATOM 1617 C CA . LYS B 1 37 ? -12.578 -16.266 0.175 1 97.44 37 LYS B CA 1
ATOM 1618 C C . LYS B 1 37 ? -11.484 -16.328 -0.884 1 97.44 37 LYS B C 1
ATOM 1620 O O . LYS B 1 37 ? -10.695 -17.281 -0.91 1 97.44 37 LYS B O 1
ATOM 1625 N N . ILE B 1 38 ? -11.422 -15.367 -1.688 1 98.31 38 ILE B N 1
ATOM 1626 C CA . ILE B 1 38 ? -10.461 -15.328 -2.783 1 98.31 38 ILE B CA 1
ATOM 1627 C C . ILE B 1 38 ? -9.047 -15.234 -2.221 1 98.31 38 ILE B C 1
ATOM 1629 O O . ILE B 1 38 ? -8.172 -16.031 -2.582 1 98.31 38 ILE B O 1
ATOM 1633 N N . PHE B 1 39 ? -8.805 -14.375 -1.299 1 98.62 39 PHE B N 1
ATOM 1634 C CA . PHE B 1 39 ? -7.453 -14.102 -0.834 1 98.62 39 PHE B CA 1
ATOM 1635 C C . PHE B 1 39 ? -6.996 -15.172 0.155 1 98.62 39 PHE B C 1
ATOM 1637 O O . PHE B 1 39 ? -5.793 -15.344 0.373 1 98.62 39 PHE B O 1
ATOM 1644 N N . LYS B 1 40 ? -7.926 -15.859 0.76 1 97.5 40 LYS B N 1
ATOM 1645 C CA . LYS B 1 40 ? -7.578 -16.984 1.629 1 97.5 40 LYS B CA 1
ATOM 1646 C C . LYS B 1 40 ? -6.797 -18.047 0.865 1 97.5 40 LYS B C 1
ATOM 1648 O O . LYS B 1 40 ? -6.023 -18.797 1.458 1 97.5 40 LYS B O 1
ATOM 1653 N N . ASN B 1 41 ? -6.984 -18.094 -0.439 1 97.56 41 ASN B N 1
ATOM 1654 C CA . ASN B 1 41 ? -6.262 -19.062 -1.262 1 97.56 41 ASN B CA 1
ATOM 1655 C C . ASN B 1 41 ? -4.754 -18.828 -1.21 1 97.56 41 ASN B C 1
ATOM 1657 O O . ASN B 1 41 ? -3.971 -19.75 -1.455 1 97.56 41 ASN B O 1
ATOM 1661 N N . LEU B 1 42 ? -4.289 -17.625 -0.821 1 97.56 42 LEU B N 1
ATOM 1662 C CA . LEU B 1 42 ? -2.867 -17.281 -0.808 1 97.56 42 LEU B CA 1
ATOM 1663 C C . LEU B 1 42 ? -2.215 -17.734 0.494 1 97.56 42 LEU B C 1
ATOM 1665 O O . LEU B 1 42 ? -0.995 -17.641 0.646 1 97.56 42 LEU B O 1
ATOM 1669 N N . GLU B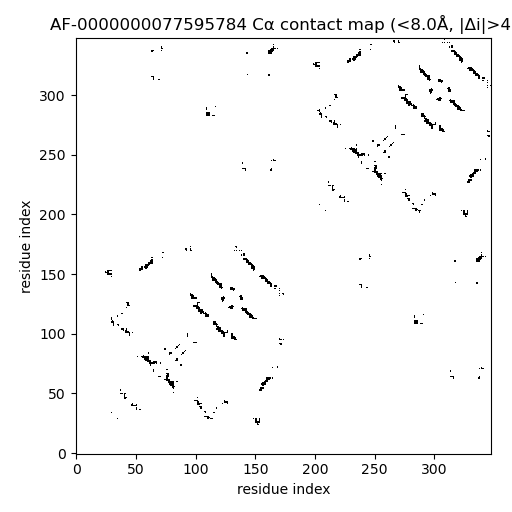 1 43 ? -2.994 -18.25 1.425 1 97 43 GLU B N 1
ATOM 1670 C CA . GLU B 1 43 ? -2.484 -18.609 2.742 1 97 43 GLU B CA 1
ATOM 1671 C C . GLU B 1 43 ? -1.844 -20 2.727 1 97 43 GLU B C 1
ATOM 1673 O O . GLU B 1 43 ? -1.252 -20.422 3.719 1 97 43 GLU B O 1
ATOM 1678 N N . SER B 1 44 ? -1.979 -20.641 1.578 1 95.44 44 SER B N 1
ATOM 1679 C CA . SER B 1 44 ? -1.416 -21.984 1.43 1 95.44 44 SER B CA 1
ATOM 1680 C C . SER B 1 44 ? -0.772 -22.156 0.059 1 95.44 44 SER B C 1
ATOM 1682 O O . SER B 1 44 ? -1.305 -21.688 -0.949 1 95.44 44 SER B O 1
ATOM 1684 N N . THR B 1 45 ? 0.322 -22.906 0.047 1 92.62 45 THR B N 1
ATOM 1685 C CA . THR B 1 45 ? 0.986 -23.203 -1.22 1 92.62 45 THR B CA 1
ATOM 1686 C C . THR B 1 45 ? 0.116 -24.094 -2.094 1 92.62 45 THR B C 1
ATOM 1688 O O . THR B 1 45 ? 0.222 -24.078 -3.32 1 92.62 45 THR B O 1
ATOM 1691 N N . ASN B 1 46 ? -0.75 -24.781 -1.504 1 89.38 46 ASN B N 1
ATOM 1692 C CA . ASN B 1 46 ? -1.604 -25.719 -2.221 1 89.38 46 ASN B CA 1
ATOM 1693 C C . ASN B 1 46 ? -2.727 -25 -2.963 1 89.38 46 ASN B C 1
ATOM 1695 O O . ASN B 1 46 ? -3.283 -25.531 -3.926 1 89.38 46 ASN B O 1
ATOM 1699 N N . THR B 1 47 ? -2.977 -23.844 -2.482 1 88.31 47 THR B N 1
ATOM 1700 C CA . THR B 1 47 ? -4.145 -23.172 -3.047 1 88.31 47 THR B CA 1
ATOM 1701 C C . THR B 1 47 ? -3.744 -21.875 -3.73 1 88.31 47 THR B C 1
ATOM 1703 O O . THR B 1 47 ? -4.586 -21.188 -4.32 1 88.31 47 THR B O 1
ATOM 1706 N N . SER B 1 48 ? -2.484 -21.562 -3.73 1 88.25 48 SER B N 1
ATOM 1707 C CA . SER B 1 48 ? -2.059 -20.266 -4.262 1 88.25 48 SER B CA 1
ATOM 1708 C C . SER B 1 48 ? -2.439 -20.125 -5.73 1 88.25 48 SER B C 1
ATOM 1710 O O . SER B 1 48 ? -2.812 -19.047 -6.176 1 88.25 48 SER B O 1
ATOM 1712 N N . MET B 1 49 ? -2.447 -21.219 -6.445 1 88.94 49 MET B N 1
ATOM 1713 C CA . MET B 1 49 ? -2.818 -21.172 -7.855 1 88.94 49 MET B CA 1
ATOM 1714 C C . MET B 1 49 ? -4.32 -20.953 -8.016 1 88.94 49 MET B C 1
ATOM 1716 O O . MET B 1 49 ? -4.766 -20.391 -9.016 1 88.94 49 MET B O 1
ATOM 1720 N N . ARG B 1 50 ? -5.078 -21.312 -7.059 1 94.88 50 ARG B N 1
ATOM 1721 C CA . ARG B 1 50 ? -6.52 -21.094 -7.102 1 94.88 50 ARG B CA 1
ATOM 1722 C C . ARG B 1 50 ? -6.84 -19.609 -7.059 1 94.88 50 ARG B C 1
ATOM 1724 O O . ARG B 1 50 ? -7.84 -19.156 -7.633 1 94.88 50 ARG B O 1
ATOM 1731 N N . PHE B 1 51 ? -6.035 -18.844 -6.355 1 98 51 PHE B N 1
ATOM 1732 C CA . PHE B 1 51 ? -6.207 -17.406 -6.395 1 98 51 PHE B CA 1
ATOM 1733 C C . PHE B 1 51 ? -6.23 -16.891 -7.832 1 98 51 PHE B C 1
ATOM 1735 O O . PHE B 1 51 ? -7.062 -16.062 -8.188 1 98 51 PHE B O 1
ATOM 1742 N N . MET B 1 52 ? -5.359 -17.469 -8.664 1 97.56 52 MET B N 1
ATOM 1743 C CA . MET B 1 52 ? -5.227 -16.984 -10.031 1 97.56 52 MET B CA 1
ATOM 1744 C C . MET B 1 52 ? -6.461 -17.328 -10.852 1 97.56 52 MET B C 1
ATOM 1746 O O . MET B 1 52 ? -6.711 -16.719 -11.898 1 97.56 52 MET B O 1
ATOM 1750 N N . ASP B 1 53 ? -7.254 -18.266 -10.406 1 97.5 53 ASP B N 1
ATOM 1751 C CA . ASP B 1 53 ? -8.516 -18.594 -11.078 1 97.5 53 ASP B CA 1
ATOM 1752 C C . ASP B 1 53 ? -9.5 -17.422 -10.992 1 97.5 53 ASP B C 1
ATOM 1754 O O . ASP B 1 53 ? -10.438 -17.344 -11.781 1 97.5 53 ASP B O 1
ATOM 1758 N N . TYR B 1 54 ? -9.281 -16.547 -10.078 1 98.38 54 TYR B N 1
ATOM 1759 C CA . TYR B 1 54 ? -10.172 -15.414 -9.883 1 98.38 54 TYR B CA 1
ATOM 1760 C C . TYR B 1 54 ? -9.602 -14.164 -10.531 1 98.38 54 TYR B C 1
ATOM 1762 O O . TYR B 1 54 ? -10.164 -13.07 -10.398 1 98.38 54 TYR B O 1
ATOM 1770 N N . VAL B 1 55 ? -8.516 -14.273 -11.234 1 98.62 55 VAL B N 1
ATOM 1771 C CA . VAL B 1 55 ? -7.879 -13.164 -11.93 1 98.62 55 VAL B CA 1
ATOM 1772 C C . VAL B 1 55 ? -8.141 -13.273 -13.43 1 98.62 55 VAL B C 1
ATOM 1774 O O . VAL B 1 55 ? -7.93 -14.328 -14.023 1 98.62 55 VAL B O 1
ATOM 1777 N N . ASP B 1 56 ? -8.633 -12.18 -14.016 1 98.81 56 ASP B N 1
ATOM 1778 C CA . ASP B 1 56 ? -8.891 -12.133 -15.445 1 98.81 56 ASP B CA 1
ATOM 1779 C C . ASP B 1 56 ? -7.602 -12.352 -16.25 1 98.81 56 ASP B C 1
ATOM 1781 O O . ASP B 1 56 ? -6.543 -11.852 -15.875 1 98.81 56 ASP B O 1
ATOM 1785 N N . ASP B 1 57 ? -7.676 -13.008 -17.375 1 98.69 57 ASP B N 1
ATOM 1786 C CA . ASP B 1 57 ? -6.516 -13.289 -18.219 1 98.69 57 ASP B CA 1
ATOM 1787 C C . ASP B 1 57 ? -5.855 -11.992 -18.703 1 98.69 57 ASP B C 1
ATOM 1789 O O . ASP B 1 57 ? -4.645 -11.953 -18.922 1 98.69 57 ASP B O 1
ATOM 1793 N N . ASN B 1 58 ? -6.645 -10.938 -18.828 1 98.62 58 ASN B N 1
ATOM 1794 C CA . ASN B 1 58 ? -6.137 -9.664 -19.328 1 98.62 58 ASN B CA 1
ATOM 1795 C C . ASN B 1 58 ? -6.043 -8.617 -18.219 1 98.62 58 ASN B C 1
ATOM 1797 O O . ASN B 1 58 ? -6.203 -7.426 -18.469 1 98.62 58 ASN B O 1
ATOM 1801 N N . VAL B 1 59 ? -5.879 -9.078 -17.031 1 98.81 59 VAL B N 1
ATOM 1802 C CA . VAL B 1 59 ? -5.766 -8.18 -15.875 1 98.81 59 VAL B CA 1
ATOM 1803 C C . VAL B 1 59 ? -4.691 -7.133 -16.141 1 98.81 59 VAL B C 1
ATOM 1805 O O . VAL B 1 59 ? -3.682 -7.418 -16.797 1 98.81 59 VAL B O 1
ATOM 1808 N N . GLN B 1 60 ? -4.938 -5.918 -15.734 1 98.81 60 GLN B N 1
ATOM 1809 C CA . GLN B 1 60 ? -3.896 -4.906 -15.578 1 98.81 60 GLN B CA 1
ATOM 1810 C C . GLN B 1 60 ? -3.342 -4.906 -14.156 1 98.81 60 GLN B C 1
ATOM 1812 O O . GLN B 1 60 ? -4.039 -4.527 -13.211 1 98.81 60 GLN B O 1
ATOM 1817 N N . TRP B 1 61 ? -2.129 -5.371 -14.023 1 98.81 61 TRP B N 1
ATOM 1818 C CA . TRP B 1 61 ? -1.525 -5.555 -12.703 1 98.81 61 TRP B CA 1
ATOM 1819 C C . TRP B 1 61 ? -0.363 -4.59 -12.5 1 98.81 61 TRP B C 1
ATOM 1821 O O . TRP B 1 61 ? 0.687 -4.727 -13.133 1 98.81 61 TRP B O 1
ATOM 1831 N N . THR B 1 62 ? -0.567 -3.656 -11.578 1 98.69 62 THR B N 1
ATOM 1832 C CA . THR B 1 62 ? 0.483 -2.693 -11.266 1 98.69 62 THR B CA 1
ATOM 1833 C C . THR B 1 62 ? 1.217 -3.088 -9.984 1 98.69 62 THR B C 1
ATOM 1835 O O . THR B 1 62 ? 0.586 -3.396 -8.969 1 98.69 62 THR B O 1
ATOM 1838 N N . VAL B 1 63 ? 2.496 -3.084 -10.102 1 98.31 63 VAL B N 1
ATOM 1839 C CA . VAL B 1 63 ? 3.357 -3.225 -8.938 1 98.31 63 VAL B CA 1
ATOM 1840 C C . VAL B 1 63 ? 4.074 -1.906 -8.656 1 98.31 63 VAL B C 1
ATOM 1842 O O . VAL B 1 63 ? 4.953 -1.498 -9.422 1 98.31 63 VAL B O 1
ATOM 1845 N N . ALA B 1 64 ? 3.688 -1.251 -7.605 1 96 64 ALA B N 1
ATOM 1846 C CA . ALA B 1 64 ? 4.246 0.012 -7.129 1 96 64 ALA B CA 1
ATOM 1847 C C . ALA B 1 64 ? 4.012 1.131 -8.141 1 96 64 ALA B C 1
ATOM 1849 O O . ALA B 1 64 ? 2.984 1.81 -8.094 1 96 64 ALA B O 1
ATOM 1850 N N . ASN B 1 65 ? 4.852 1.365 -9.047 1 94.75 65 ASN B N 1
ATOM 1851 C CA . ASN B 1 65 ? 4.785 2.42 -10.055 1 94.75 65 ASN B CA 1
ATOM 1852 C C . ASN B 1 65 ? 4.668 1.846 -11.461 1 94.75 65 ASN B C 1
ATOM 1854 O O . ASN B 1 65 ? 5.559 1.124 -11.922 1 94.75 65 ASN B O 1
ATOM 1858 N N . PRO B 1 66 ? 3.566 2.248 -12.133 1 95.56 66 PRO B N 1
ATOM 1859 C CA . PRO B 1 66 ? 3.365 1.677 -13.469 1 95.56 66 PRO B CA 1
ATOM 1860 C C . PRO B 1 66 ? 4.242 2.336 -14.531 1 95.56 66 PRO B C 1
ATOM 1862 O O . PRO B 1 66 ? 4.34 1.834 -15.656 1 95.56 66 PRO B O 1
ATOM 1865 N N . ASP B 1 67 ? 4.816 3.465 -14.258 1 94 67 ASP B N 1
ATOM 1866 C CA . ASP B 1 67 ? 5.598 4.199 -15.242 1 94 67 ASP B CA 1
ATOM 1867 C C . ASP B 1 67 ? 6.973 3.57 -15.438 1 94 67 ASP B C 1
ATOM 1869 O O . ASP B 1 67 ? 7.797 3.574 -14.516 1 94 67 ASP B O 1
ATOM 1873 N N . PRO B 1 68 ? 7.234 3.053 -16.641 1 91.81 68 PRO B N 1
ATOM 1874 C CA . PRO B 1 68 ? 8.5 2.346 -16.859 1 91.81 68 PRO B CA 1
ATOM 1875 C C . PRO B 1 68 ? 9.711 3.27 -16.781 1 91.81 68 PRO B C 1
ATOM 1877 O O . PRO B 1 68 ? 10.844 2.797 -16.656 1 91.81 68 PRO B O 1
ATOM 1880 N N . ASN B 1 69 ? 9.484 4.543 -16.828 1 90.88 69 ASN B N 1
ATOM 1881 C CA . ASN B 1 69 ? 10.578 5.504 -16.766 1 90.88 69 ASN B CA 1
ATOM 1882 C C . ASN B 1 69 ? 11.031 5.75 -15.32 1 90.88 69 ASN B C 1
ATOM 1884 O O . ASN B 1 69 ? 12.078 6.344 -15.086 1 90.88 69 ASN B O 1
ATOM 1888 N N . PHE B 1 70 ? 10.25 5.227 -14.367 1 89.38 70 PHE B N 1
ATOM 1889 C CA . PHE B 1 70 ? 10.562 5.449 -12.953 1 89.38 70 PHE B CA 1
ATOM 1890 C C . PHE B 1 70 ? 10.555 4.137 -12.188 1 89.38 70 PHE B C 1
ATOM 1892 O O . PHE B 1 70 ? 9.891 4.023 -11.148 1 89.38 70 PHE B O 1
ATOM 1899 N N . LYS B 1 71 ? 11.414 3.312 -12.578 1 89.94 71 LYS B N 1
ATOM 1900 C CA . LYS B 1 71 ? 11.531 2.004 -11.938 1 89.94 71 LYS B CA 1
ATOM 1901 C C . LYS B 1 71 ? 12.5 2.051 -10.766 1 89.94 71 LYS B C 1
ATOM 1903 O O . LYS B 1 71 ? 13.695 2.299 -10.945 1 89.94 71 LYS B O 1
ATOM 1908 N N . SER B 1 72 ? 11.977 1.8 -9.633 1 92.19 72 SER B N 1
ATOM 1909 C CA . SER B 1 72 ? 12.781 1.837 -8.422 1 92.19 72 SER B CA 1
ATOM 1910 C C . SER B 1 72 ? 13.453 0.49 -8.156 1 92.19 72 SER B C 1
ATOM 1912 O O . SER B 1 72 ? 14.438 0.413 -7.426 1 92.19 72 SER B O 1
ATOM 1914 N N . PHE B 1 73 ? 12.906 -0.583 -8.617 1 93.62 73 PHE B N 1
ATOM 1915 C CA . PHE B 1 73 ? 13.398 -1.951 -8.539 1 93.62 73 PHE B CA 1
ATOM 1916 C C . PHE B 1 73 ? 12.898 -2.777 -9.719 1 93.62 73 PHE B C 1
ATOM 1918 O O . PHE B 1 73 ? 12.023 -2.338 -10.461 1 93.62 73 PHE B O 1
ATOM 1925 N N . SER B 1 74 ? 13.406 -3.963 -9.867 1 95.12 74 SER B N 1
ATOM 1926 C CA . SER B 1 74 ? 13.312 -4.688 -11.133 1 95.12 74 SER B CA 1
ATOM 1927 C C . SER B 1 74 ? 11.875 -5.082 -11.43 1 95.12 74 SER B C 1
ATOM 1929 O O . SER B 1 74 ? 11.484 -5.199 -12.602 1 95.12 74 SER B O 1
ATOM 1931 N N . LEU B 1 75 ? 11.055 -5.23 -10.445 1 97.31 75 LEU B N 1
ATOM 1932 C CA . LEU B 1 75 ? 9.727 -5.793 -10.672 1 97.31 75 LEU B CA 1
ATOM 1933 C C . LEU B 1 75 ? 8.672 -4.695 -10.695 1 97.31 75 LEU B 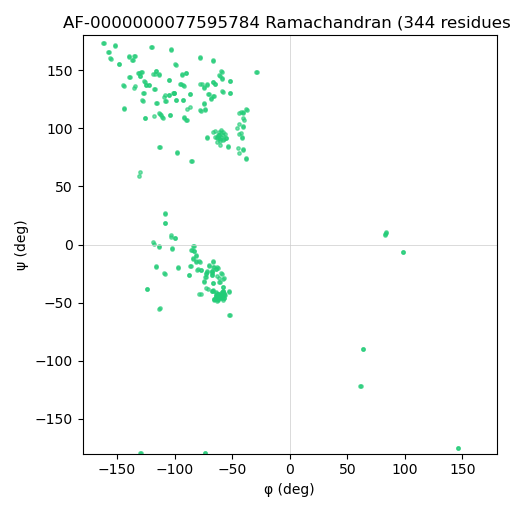C 1
ATOM 1935 O O . LEU B 1 75 ? 7.492 -4.969 -10.938 1 97.31 75 LEU B O 1
ATOM 1939 N N . ALA B 1 76 ? 9.055 -3.451 -10.445 1 97.62 76 ALA B N 1
ATOM 1940 C CA . ALA B 1 76 ? 8.078 -2.365 -10.508 1 97.62 76 ALA B CA 1
ATOM 1941 C C . ALA B 1 76 ? 7.539 -2.191 -11.93 1 97.62 76 ALA B C 1
ATOM 1943 O O . ALA B 1 76 ? 8.289 -2.307 -12.898 1 97.62 76 ALA B O 1
ATOM 1944 N N . GLY B 1 77 ? 6.238 -1.976 -12.031 1 97.69 77 GLY B N 1
ATOM 1945 C CA . GLY B 1 77 ? 5.707 -1.702 -13.359 1 97.69 77 GLY B CA 1
ATOM 1946 C C . GLY B 1 77 ? 4.309 -2.252 -13.562 1 97.69 77 GLY B C 1
ATOM 1947 O O . GLY B 1 77 ? 3.666 -2.703 -12.617 1 97.69 77 GLY B O 1
ATOM 1948 N N . LEU B 1 78 ? 3.848 -2.104 -14.766 1 98.38 78 LEU B N 1
ATOM 1949 C CA . LEU B 1 78 ? 2.551 -2.611 -15.195 1 98.38 78 LEU B CA 1
ATOM 1950 C C . LEU B 1 78 ? 2.703 -3.936 -15.938 1 98.38 78 LEU B C 1
ATOM 1952 O O . LEU B 1 78 ? 3.518 -4.047 -16.859 1 98.38 78 LEU B O 1
ATOM 1956 N N . TYR B 1 79 ? 2.029 -4.922 -15.477 1 98.62 79 TYR B N 1
ATOM 1957 C CA . TYR B 1 79 ? 1.854 -6.199 -16.156 1 98.62 79 TYR B CA 1
ATOM 1958 C C . TYR B 1 79 ? 0.491 -6.273 -16.828 1 98.62 79 TYR B C 1
ATOM 1960 O O . TYR B 1 79 ? -0.541 -6.062 -16.188 1 98.62 79 TYR B O 1
ATOM 1968 N N . THR B 1 80 ? 0.492 -6.66 -18.109 1 98.44 80 THR B N 1
ATOM 1969 C CA . THR B 1 80 ? -0.705 -6.418 -18.906 1 98.44 80 THR B CA 1
ATOM 1970 C C . THR B 1 80 ? -1.504 -7.703 -19.094 1 98.44 80 THR B C 1
ATOM 1972 O O . THR B 1 80 ? -2.404 -7.77 -19.938 1 98.44 80 THR B O 1
ATOM 1975 N N . SER B 1 81 ? -1.11 -8.766 -18.406 1 98.81 81 SER B N 1
ATOM 1976 C CA . SER B 1 81 ? -1.889 -9.992 -18.359 1 98.81 81 SER B CA 1
ATOM 1977 C C . SER B 1 81 ? -1.523 -10.828 -17.125 1 98.81 81 SER B C 1
ATOM 1979 O O . SER B 1 81 ? -0.478 -10.609 -16.516 1 98.81 81 SER B O 1
ATOM 1981 N N . LYS B 1 82 ? -2.414 -11.758 -16.906 1 98.5 82 LYS B N 1
ATOM 1982 C CA . LYS B 1 82 ? -2.191 -12.727 -15.836 1 98.5 82 LYS B CA 1
ATOM 1983 C C . LYS B 1 82 ? -0.892 -13.5 -16.062 1 98.5 82 LYS B C 1
ATOM 1985 O O . LYS B 1 82 ? -0.084 -13.641 -15.133 1 98.5 82 LYS B O 1
ATOM 1990 N N . GLN B 1 83 ? -0.673 -13.953 -17.219 1 98.31 83 GLN B N 1
ATOM 1991 C CA . GLN B 1 83 ? 0.531 -14.711 -17.547 1 98.31 83 GLN B CA 1
ATOM 1992 C C . GLN B 1 83 ? 1.773 -13.828 -17.453 1 98.31 83 GLN B C 1
ATOM 1994 O O . GLN B 1 83 ? 2.82 -14.266 -16.969 1 98.31 83 GLN B O 1
ATOM 1999 N N . ASP B 1 84 ? 1.649 -12.625 -17.906 1 98.56 84 ASP B N 1
ATOM 2000 C CA . ASP B 1 84 ? 2.736 -11.656 -17.812 1 98.56 84 ASP B CA 1
ATOM 2001 C C . ASP B 1 84 ? 3.166 -11.469 -16.359 1 98.56 84 ASP B C 1
ATOM 2003 O O . ASP B 1 84 ? 4.359 -11.5 -16.047 1 98.56 84 ASP B O 1
ATOM 2007 N N . PHE B 1 85 ? 2.254 -11.32 -15.508 1 98.44 85 PHE B N 1
ATOM 2008 C CA . PHE B 1 85 ? 2.527 -11.141 -14.094 1 98.44 85 PHE B CA 1
ATOM 2009 C C . PHE B 1 85 ? 3.162 -12.391 -13.5 1 98.44 85 PHE B C 1
ATOM 2011 O O . PHE B 1 85 ? 4.152 -12.305 -12.766 1 98.44 85 PHE B O 1
ATOM 2018 N N . ILE B 1 86 ? 2.609 -13.531 -13.789 1 97.44 86 ILE B N 1
ATOM 2019 C CA . ILE B 1 86 ? 3.104 -14.797 -13.25 1 97.44 86 ILE B CA 1
ATOM 2020 C C . ILE B 1 86 ? 4.559 -15 -13.672 1 97.44 86 ILE B C 1
ATOM 2022 O O . ILE B 1 86 ? 5.414 -15.297 -12.836 1 97.44 86 ILE B O 1
ATOM 2026 N N . VAL B 1 87 ? 4.855 -14.758 -14.875 1 98.06 87 VAL B N 1
ATOM 2027 C CA . VAL B 1 87 ? 6.176 -15.07 -15.414 1 98.06 87 VAL B CA 1
ATOM 2028 C C . VAL B 1 87 ? 7.184 -14.016 -14.961 1 98.06 87 VAL B C 1
ATOM 2030 O O . VAL B 1 87 ? 8.266 -14.344 -14.461 1 98.06 87 VAL B O 1
ATOM 2033 N N . ARG B 1 88 ? 6.785 -12.766 -15.008 1 98 88 ARG B N 1
ATOM 2034 C CA . ARG B 1 88 ? 7.785 -11.711 -14.875 1 98 88 ARG B CA 1
ATOM 2035 C C . ARG B 1 88 ? 7.859 -11.203 -13.438 1 98 88 ARG B C 1
ATOM 2037 O O . ARG B 1 88 ? 8.82 -10.531 -13.062 1 98 88 ARG B O 1
ATOM 2044 N N . ALA B 1 89 ? 6.84 -11.445 -12.656 1 97.5 89 ALA B N 1
ATOM 2045 C CA . ALA B 1 89 ? 6.871 -10.953 -11.281 1 97.5 89 ALA B CA 1
ATOM 2046 C C . ALA B 1 89 ? 6.938 -12.109 -10.289 1 97.5 89 ALA B C 1
ATOM 2048 O O . ALA B 1 89 ? 7.887 -12.219 -9.516 1 97.5 89 ALA B O 1
ATOM 2049 N N . GLU B 1 90 ? 5.984 -13.039 -10.383 1 96.44 90 GLU B N 1
ATOM 2050 C CA . GLU B 1 90 ? 5.965 -14.133 -9.422 1 96.44 90 GLU B CA 1
ATOM 2051 C C . GLU B 1 90 ? 7.172 -15.047 -9.609 1 96.44 90 GLU B C 1
ATOM 2053 O O . GLU B 1 90 ? 7.719 -15.57 -8.633 1 96.44 90 GLU B O 1
ATOM 2058 N N . GLY B 1 91 ? 7.574 -15.336 -10.828 1 96.5 91 GLY B N 1
ATOM 2059 C CA . GLY B 1 91 ? 8.711 -16.203 -11.125 1 96.5 91 GLY B CA 1
ATOM 2060 C C . GLY B 1 91 ? 9.977 -15.781 -10.406 1 96.5 91 GLY B C 1
ATOM 2061 O O . GLY B 1 91 ? 10.516 -16.547 -9.602 1 96.5 91 GLY B O 1
ATOM 2062 N N . PRO B 1 92 ? 10.43 -14.555 -10.688 1 97.56 92 PRO B N 1
ATOM 2063 C CA . PRO B 1 92 ? 11.648 -14.078 -10.031 1 97.56 92 PRO B CA 1
ATOM 2064 C C . PRO B 1 92 ? 11.547 -14.094 -8.508 1 97.56 92 PRO B C 1
ATOM 2066 O O . PRO B 1 92 ? 12.523 -14.414 -7.82 1 97.56 92 PRO B O 1
ATOM 2069 N N . VAL B 1 93 ? 10.367 -13.703 -7.879 1 97.62 93 VAL B N 1
ATOM 2070 C CA . VAL B 1 93 ? 10.203 -13.734 -6.43 1 97.62 93 VAL B CA 1
ATOM 2071 C C . VAL B 1 93 ? 10.336 -15.172 -5.926 1 97.62 93 VAL B C 1
ATOM 2073 O O . VAL B 1 93 ? 11.055 -15.43 -4.957 1 97.62 93 VAL B O 1
ATOM 2076 N N . GLY B 1 94 ? 9.664 -16.062 -6.594 1 96.44 94 GLY B N 1
ATOM 2077 C CA . GLY B 1 94 ? 9.766 -17.469 -6.227 1 96.44 94 GLY B CA 1
ATOM 2078 C C . GLY B 1 94 ? 11.188 -18 -6.297 1 96.44 94 GLY B C 1
ATOM 2079 O O . GLY B 1 94 ? 11.609 -18.766 -5.43 1 96.44 94 GLY B O 1
ATOM 2080 N N . ALA B 1 95 ? 11.898 -17.609 -7.301 1 97.31 95 ALA B N 1
ATOM 2081 C CA . ALA B 1 95 ? 13.266 -18.078 -7.508 1 97.31 95 ALA B CA 1
ATOM 2082 C C . ALA B 1 95 ? 14.203 -17.562 -6.422 1 97.31 95 ALA B C 1
ATOM 2084 O O . ALA B 1 95 ? 15.227 -18.172 -6.129 1 97.31 95 ALA B O 1
ATOM 2085 N N . ALA B 1 96 ? 13.828 -16.469 -5.816 1 97.94 96 ALA B N 1
ATOM 2086 C CA . ALA B 1 96 ? 14.688 -15.836 -4.824 1 97.94 96 ALA B CA 1
ATOM 2087 C C . ALA B 1 96 ? 14.461 -16.438 -3.438 1 97.94 96 ALA B C 1
ATOM 2089 O O . ALA B 1 96 ? 15.258 -16.219 -2.521 1 97.94 96 ALA B O 1
ATOM 2090 N N . LEU B 1 97 ? 13.352 -17.094 -3.258 1 97.75 97 LEU B N 1
ATOM 2091 C CA . LEU B 1 97 ? 12.961 -17.625 -1.955 1 97.75 97 LEU B CA 1
ATOM 2092 C C . LEU B 1 97 ? 13.5 -19.047 -1.769 1 97.75 97 LEU B C 1
ATOM 2094 O O . LEU B 1 97 ? 13.57 -19.812 -2.729 1 97.75 97 LEU B O 1
ATOM 2098 N 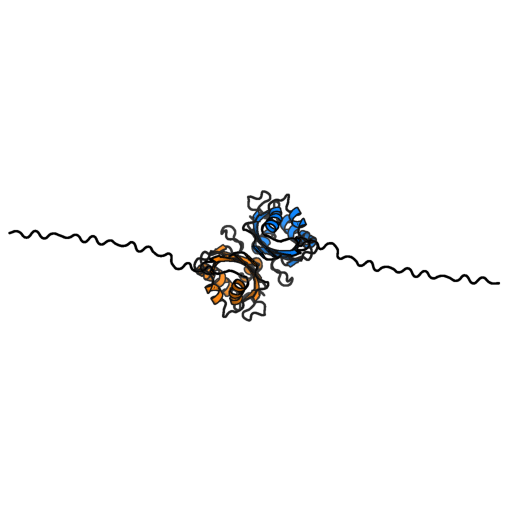N . ALA B 1 98 ? 13.828 -19.438 -0.521 1 97.12 98 ALA B N 1
ATOM 2099 C CA . ALA B 1 98 ? 14.305 -20.781 -0.202 1 97.12 98 ALA B CA 1
ATOM 2100 C C . ALA B 1 98 ? 13.164 -21.797 -0.29 1 97.12 98 ALA B C 1
ATOM 2102 O O . ALA B 1 98 ? 13.391 -22.969 -0.635 1 97.12 98 ALA B O 1
ATOM 2103 N N . THR B 1 99 ? 12.047 -21.406 0.116 1 95.88 99 THR B N 1
ATOM 2104 C CA . THR B 1 99 ? 10.812 -22.188 0.02 1 95.88 99 THR B CA 1
ATOM 2105 C C . THR B 1 99 ? 9.664 -21.297 -0.468 1 95.88 99 THR B C 1
ATOM 2107 O O . THR B 1 99 ? 9.758 -20.078 -0.424 1 95.88 99 THR B O 1
ATOM 2110 N N . PRO B 1 100 ? 8.633 -21.891 -0.932 1 96.19 100 PRO B N 1
ATOM 2111 C CA . PRO B 1 100 ? 7.527 -21.078 -1.451 1 96.19 100 PRO B CA 1
ATOM 2112 C C . PRO B 1 100 ? 6.938 -20.141 -0.403 1 96.19 100 PRO B C 1
ATOM 2114 O O . PRO B 1 100 ? 6.898 -20.484 0.783 1 96.19 100 PRO B O 1
ATOM 2117 N N . LEU B 1 101 ? 6.441 -19.016 -0.865 1 97.12 101 LEU B N 1
ATOM 2118 C CA . LEU B 1 101 ? 5.871 -17.938 -0.049 1 97.12 101 LEU B CA 1
ATOM 2119 C C . LEU B 1 101 ? 4.355 -18.094 0.047 1 97.12 101 LEU B C 1
ATOM 2121 O O . LEU B 1 101 ? 3.691 -18.391 -0.948 1 97.12 101 LEU B O 1
ATOM 2125 N N . THR B 1 102 ? 3.824 -17.875 1.204 1 97.75 102 THR B N 1
ATOM 2126 C CA . THR B 1 102 ? 2.398 -17.641 1.396 1 97.75 102 THR B CA 1
ATOM 2127 C C . THR B 1 102 ? 2.162 -16.266 2.029 1 97.75 102 THR B C 1
ATOM 2129 O O . THR B 1 102 ? 3.113 -15.555 2.348 1 97.75 102 THR B O 1
ATOM 2132 N N . THR B 1 103 ? 0.889 -15.859 2.059 1 98.12 103 THR B N 1
ATOM 2133 C CA . THR B 1 103 ? 0.538 -14.617 2.732 1 98.12 103 THR B CA 1
ATOM 2134 C C . THR B 1 103 ? -0.607 -14.844 3.717 1 98.12 103 THR B C 1
ATOM 2136 O O . THR B 1 103 ? -1.458 -15.703 3.502 1 98.12 103 THR B O 1
ATOM 2139 N N . GLU B 1 104 ? -0.582 -14.094 4.746 1 97.88 104 GLU B N 1
ATOM 2140 C CA . GLU B 1 104 ? -1.649 -14.039 5.742 1 97.88 104 GLU B CA 1
ATOM 2141 C C . GLU B 1 104 ? -2.43 -12.734 5.637 1 97.88 104 GLU B C 1
ATOM 2143 O O . GLU B 1 104 ? -1.843 -11.648 5.656 1 97.88 104 GLU B O 1
ATOM 2148 N N . VAL B 1 105 ? -3.744 -12.859 5.453 1 98.06 105 VAL B N 1
ATOM 2149 C CA . VAL B 1 105 ? -4.582 -11.664 5.535 1 98.06 105 VAL B CA 1
ATOM 2150 C C . VAL B 1 105 ? -4.574 -11.125 6.965 1 98.06 105 VAL B C 1
ATOM 2152 O O . VAL B 1 105 ? -4.895 -11.844 7.91 1 98.06 105 VAL B O 1
ATOM 2155 N N . ILE B 1 106 ? -4.277 -9.828 7.129 1 97.25 106 ILE B N 1
ATOM 2156 C CA . ILE B 1 106 ? -3.969 -9.383 8.484 1 97.25 106 ILE B CA 1
ATOM 2157 C C . ILE B 1 106 ? -5.047 -8.422 8.969 1 97.25 106 ILE B C 1
ATOM 2159 O O . ILE B 1 106 ? -4.992 -7.934 10.102 1 97.25 106 ILE B O 1
ATOM 2163 N N . SER B 1 107 ? -6.004 -8.102 8.195 1 97.25 107 SER B N 1
ATOM 2164 C CA . SER B 1 107 ? -7.156 -7.297 8.586 1 97.25 107 SER B CA 1
ATOM 2165 C C . SER B 1 107 ? -8.359 -7.582 7.695 1 97.25 107 SER B C 1
ATOM 2167 O O . SER B 1 107 ? -8.219 -8.156 6.609 1 97.25 107 SER B O 1
ATOM 2169 N N . GLU B 1 108 ? -9.531 -7.238 8.203 1 98.12 108 GLU B N 1
ATOM 2170 C CA . GLU B 1 108 ? -10.719 -7.359 7.363 1 98.12 108 GLU B CA 1
ATOM 2171 C C . GLU B 1 108 ? -10.586 -6.531 6.09 1 98.12 108 GLU B C 1
ATOM 2173 O O . GLU B 1 108 ? -10.234 -5.348 6.145 1 98.12 108 GLU B O 1
ATOM 2178 N N . PRO B 1 109 ? -10.883 -7.176 4.973 1 98.75 109 PRO B N 1
ATOM 2179 C CA . PRO B 1 109 ? -10.859 -6.391 3.736 1 98.75 109 PRO B CA 1
ATOM 2180 C C . PRO B 1 109 ? -11.828 -5.207 3.771 1 98.75 109 PRO B C 1
ATOM 2182 O O . PRO B 1 109 ? -12.891 -5.289 4.387 1 98.75 109 PRO B O 1
ATOM 2185 N N . ILE B 1 110 ? -11.383 -4.094 3.168 1 98.81 110 ILE B N 1
ATOM 2186 C CA . ILE B 1 110 ? -12.289 -2.982 2.902 1 98.81 110 ILE B CA 1
ATOM 2187 C C . ILE B 1 110 ? -12.883 -3.123 1.501 1 98.81 110 ILE B C 1
ATOM 2189 O O . ILE B 1 110 ? -12.141 -3.242 0.52 1 98.81 110 ILE B O 1
ATOM 2193 N N . VAL B 1 111 ? -14.227 -3.139 1.432 1 98.75 111 VAL B N 1
ATOM 2194 C CA . VAL B 1 111 ? -14.898 -3.363 0.158 1 98.75 111 VAL B CA 1
ATOM 2195 C C . VAL B 1 111 ? -15.906 -2.246 -0.097 1 98.75 111 VAL B C 1
ATOM 2197 O O . VAL B 1 111 ? -16.688 -1.896 0.788 1 98.75 111 VAL B O 1
ATOM 2200 N N . MET B 1 112 ? -15.859 -1.666 -1.278 1 98.56 112 MET B N 1
ATOM 2201 C CA . MET B 1 112 ? -16.797 -0.647 -1.729 1 98.56 112 MET B CA 1
ATOM 2202 C C . MET B 1 112 ? -17.094 -0.8 -3.217 1 98.56 112 MET B C 1
ATOM 2204 O O . MET B 1 112 ? -16.219 -0.611 -4.055 1 98.56 112 MET B O 1
ATOM 2208 N N . GLY B 1 113 ? -18.359 -1.092 -3.547 1 97.31 113 GLY B N 1
ATOM 2209 C CA . GLY B 1 113 ? -18.672 -1.408 -4.93 1 97.31 113 GLY B CA 1
ATOM 2210 C C . GLY B 1 113 ? -17.953 -2.639 -5.441 1 97.31 113 GLY B C 1
ATOM 2211 O O . GLY B 1 113 ? -18.078 -3.725 -4.871 1 97.31 113 GLY B O 1
ATOM 2212 N N . ASN B 1 114 ? -17.203 -2.439 -6.492 1 98.31 114 ASN B N 1
ATOM 2213 C CA . ASN B 1 114 ? -16.469 -3.555 -7.078 1 98.31 114 ASN B CA 1
ATOM 2214 C C . ASN B 1 114 ? -14.969 -3.443 -6.809 1 98.31 114 ASN B C 1
ATOM 2216 O O . ASN B 1 114 ? -14.156 -4.027 -7.527 1 98.31 114 ASN B O 1
ATOM 2220 N N . ARG B 1 115 ? -14.641 -2.633 -5.816 1 98.75 115 ARG B N 1
ATOM 2221 C CA . ARG B 1 115 ? -13.242 -2.461 -5.43 1 98.75 115 ARG B CA 1
ATOM 2222 C C . ARG B 1 115 ? -13.008 -2.959 -4.008 1 98.75 115 ARG B C 1
ATOM 2224 O O . ARG B 1 115 ? -13.914 -2.926 -3.174 1 98.75 115 ARG B O 1
ATOM 2231 N N . ALA B 1 116 ? -11.805 -3.441 -3.768 1 98.81 116 ALA B N 1
ATOM 2232 C CA . ALA B 1 116 ? -11.43 -3.928 -2.441 1 98.81 116 ALA B CA 1
ATOM 2233 C C . ALA B 1 116 ? -9.953 -3.697 -2.166 1 98.81 116 ALA B C 1
ATOM 2235 O O . ALA B 1 116 ? -9.156 -3.549 -3.098 1 98.81 116 ALA B O 1
ATOM 2236 N N . ILE B 1 117 ? -9.609 -3.617 -0.925 1 98.75 117 ILE B N 1
ATOM 2237 C CA . ILE B 1 117 ? -8.219 -3.641 -0.485 1 98.75 117 ILE B CA 1
ATOM 2238 C C . ILE B 1 117 ? -8.023 -4.75 0.544 1 98.75 117 ILE B C 1
ATOM 2240 O O . ILE B 1 117 ? -8.891 -4.98 1.394 1 98.75 117 ILE B O 1
ATOM 2244 N N . VAL B 1 118 ? -6.957 -5.453 0.412 1 98.88 118 VAL B N 1
ATOM 2245 C CA . VAL B 1 118 ? -6.59 -6.531 1.322 1 98.88 118 VAL B CA 1
ATOM 2246 C C . VAL B 1 118 ? -5.16 -6.332 1.814 1 98.88 118 VAL B C 1
ATOM 2248 O O . VAL B 1 118 ? -4.238 -6.172 1.011 1 98.88 118 VAL B O 1
ATOM 2251 N N . GLU B 1 119 ? -4.984 -6.281 3.09 1 98.75 119 GLU B N 1
ATOM 2252 C CA . GLU B 1 119 ? -3.658 -6.25 3.699 1 98.75 119 GLU B CA 1
ATOM 2253 C C . GLU B 1 119 ? -3.18 -7.656 4.047 1 98.75 119 GLU B C 1
ATOM 2255 O O . GLU B 1 119 ? -3.949 -8.469 4.562 1 98.75 119 GLU B O 1
ATOM 2260 N N . MET B 1 120 ? -1.901 -7.855 3.734 1 98.69 120 MET B N 1
ATOM 2261 C CA . MET B 1 120 ? -1.333 -9.18 3.975 1 98.69 120 MET B CA 1
ATOM 2262 C C . MET B 1 120 ? 0.085 -9.07 4.523 1 98.69 120 MET B C 1
ATOM 2264 O O . MET B 1 120 ? 0.717 -8.016 4.418 1 98.69 120 MET B O 1
ATOM 2268 N N . ARG B 1 121 ? 0.474 -10.172 5.105 1 98.5 121 ARG B N 1
ATOM 2269 C CA . ARG B 1 121 ? 1.843 -10.352 5.578 1 98.5 121 ARG B CA 1
ATOM 2270 C C . ARG B 1 121 ? 2.461 -11.617 4.996 1 98.5 121 ARG B C 1
ATOM 2272 O O . ARG B 1 121 ? 1.798 -12.656 4.906 1 98.5 121 ARG B O 1
ATOM 2279 N N . SER B 1 122 ? 3.701 -11.531 4.637 1 98.31 122 SER B N 1
ATOM 2280 C CA . SER B 1 122 ? 4.387 -12.703 4.09 1 98.31 122 SER B CA 1
ATOM 2281 C C . SER B 1 122 ? 4.539 -13.797 5.141 1 98.31 122 SER B C 1
ATOM 2283 O O . SER B 1 122 ? 4.793 -13.508 6.312 1 98.31 122 SER B O 1
ATOM 2285 N N . ARG B 1 123 ? 4.344 -15.016 4.715 1 98.31 123 ARG B N 1
ATOM 2286 C CA . ARG B 1 123 ? 4.586 -16.219 5.512 1 98.31 123 ARG B CA 1
ATOM 2287 C C . ARG B 1 123 ? 5.285 -17.281 4.688 1 98.31 123 ARG B C 1
ATOM 2289 O O . ARG B 1 123 ? 5.238 -17.266 3.457 1 98.31 123 ARG B O 1
ATOM 2296 N N . ASP B 1 124 ? 5.93 -18.203 5.418 1 97.19 124 ASP B N 1
ATOM 2297 C CA . ASP B 1 124 ? 6.578 -19.328 4.742 1 97.19 124 ASP B CA 1
ATOM 2298 C C . ASP B 1 124 ? 5.551 -20.328 4.227 1 97.19 124 ASP B C 1
ATOM 2300 O O . ASP B 1 124 ? 4.344 -20.109 4.359 1 97.19 124 ASP B O 1
ATOM 2304 N N . ALA B 1 125 ? 6.008 -21.391 3.615 1 95.38 125 ALA B N 1
ATOM 2305 C CA . ALA B 1 125 ? 5.152 -22.406 2.996 1 95.38 125 ALA B CA 1
ATOM 2306 C C . ALA B 1 125 ? 4.188 -23 4.012 1 95.38 125 ALA B C 1
ATOM 2308 O O . ALA B 1 125 ? 3.066 -23.391 3.664 1 95.38 125 ALA B O 1
ATOM 2309 N N . GLY B 1 126 ? 4.57 -23.047 5.281 1 93.38 126 GLY B N 1
ATOM 2310 C CA . GLY B 1 126 ? 3.736 -23.594 6.336 1 93.38 126 GLY B CA 1
ATOM 2311 C C . GLY B 1 126 ? 2.73 -22.594 6.887 1 93.38 126 GLY B C 1
ATOM 2312 O O . GLY B 1 126 ? 1.859 -22.953 7.676 1 93.38 126 GLY B O 1
ATOM 2313 N N . GLY B 1 127 ? 2.865 -21.328 6.539 1 94.69 127 GLY B N 1
ATOM 2314 C CA . GLY B 1 127 ? 1.91 -20.297 6.922 1 94.69 127 GLY B CA 1
ATOM 2315 C C . GLY B 1 127 ? 2.154 -19.734 8.312 1 94.69 127 GLY B C 1
ATOM 2316 O O . GLY B 1 127 ? 1.337 -18.984 8.836 1 94.69 127 GLY B O 1
ATOM 2317 N N . VAL B 1 128 ? 3.254 -20.031 8.984 1 93.38 128 VAL B N 1
ATOM 2318 C CA . VAL B 1 128 ? 3.406 -19.688 10.398 1 93.38 128 VAL B CA 1
ATOM 2319 C C . VAL B 1 128 ? 4.66 -18.844 10.594 1 93.38 128 VAL B C 1
ATOM 2321 O O . VAL B 1 128 ? 4.641 -17.859 11.336 1 93.38 128 VAL B O 1
ATOM 2324 N N . ASN B 1 129 ? 5.719 -19.156 9.867 1 96.5 129 ASN B N 1
ATOM 2325 C CA . ASN B 1 129 ? 7.012 -18.5 10.062 1 96.5 129 ASN B CA 1
ATOM 2326 C C . ASN B 1 129 ? 7.285 -17.469 8.977 1 96.5 129 ASN B C 1
ATOM 2328 O O . ASN B 1 129 ? 6.535 -17.375 8 1 96.5 129 ASN B O 1
ATOM 2332 N N . LEU B 1 130 ? 8.328 -16.703 9.305 1 97.44 130 LEU B N 1
ATOM 2333 C CA . LEU B 1 130 ? 8.797 -15.805 8.25 1 97.44 130 LEU B CA 1
ATOM 2334 C C . LEU B 1 130 ? 9.5 -16.578 7.145 1 97.44 130 LEU B C 1
ATOM 2336 O O . LEU B 1 130 ? 10.25 -17.531 7.422 1 97.44 130 LEU B O 1
ATOM 2340 N N . PRO B 1 131 ? 9.188 -16.172 5.898 1 97.56 131 PRO B N 1
ATOM 2341 C CA . PRO B 1 131 ? 9.961 -16.766 4.809 1 97.56 131 PRO B CA 1
ATOM 2342 C C . PRO B 1 131 ? 11.43 -16.344 4.832 1 97.56 131 PRO B C 1
ATOM 2344 O O . PRO B 1 131 ? 11.773 -15.32 5.43 1 97.56 131 PRO B O 1
ATOM 2347 N N . ARG B 1 132 ? 12.25 -17.203 4.16 1 97.25 132 ARG B N 1
ATOM 2348 C CA . ARG B 1 132 ? 13.672 -16.906 4.016 1 97.25 132 ARG B CA 1
ATOM 2349 C C . ARG B 1 132 ? 14.078 -16.859 2.547 1 97.25 132 ARG B C 1
ATOM 2351 O O . ARG B 1 132 ? 13.633 -17.688 1.751 1 97.25 132 ARG B O 1
ATOM 2358 N N . GLY B 1 133 ? 14.891 -15.867 2.244 1 97.56 133 GLY B N 1
ATOM 2359 C CA . GLY B 1 133 ? 15.484 -15.836 0.915 1 97.56 133 GLY B CA 1
ATOM 2360 C C . GLY B 1 133 ? 16.641 -16.797 0.752 1 97.56 133 GLY B C 1
ATOM 2361 O O . GLY B 1 133 ? 17.219 -17.25 1.741 1 97.56 133 GLY B O 1
ATOM 2362 N N . LYS B 1 134 ? 16.922 -17.078 -0.509 1 97.75 134 LYS B N 1
ATOM 2363 C CA . LYS B 1 134 ? 18.109 -17.859 -0.796 1 97.75 134 LYS B CA 1
ATOM 2364 C C . LYS B 1 134 ? 19.375 -17.109 -0.371 1 97.75 134 LYS B C 1
ATOM 2366 O O . LYS B 1 134 ? 20.422 -17.734 -0.134 1 97.75 134 LYS B O 1
ATOM 2371 N N . ASN B 1 135 ? 19.297 -15.859 -0.234 1 96.81 135 ASN B N 1
ATOM 2372 C CA . ASN B 1 135 ? 20.406 -15.055 0.242 1 96.81 135 ASN B CA 1
ATOM 2373 C C . ASN B 1 135 ? 20.484 -15.047 1.767 1 96.81 135 ASN B C 1
ATOM 2375 O O . ASN B 1 135 ? 21.281 -14.305 2.348 1 96.81 135 ASN B O 1
ATOM 2379 N N . GLY B 1 136 ? 19.578 -15.703 2.441 1 95.69 136 GLY B N 1
ATOM 2380 C CA . GLY B 1 136 ? 19.625 -15.867 3.885 1 95.69 136 GLY B CA 1
ATOM 2381 C C . GLY B 1 136 ? 18.75 -14.867 4.625 1 95.69 136 GLY B C 1
ATOM 2382 O O . GLY B 1 136 ? 18.516 -15.016 5.824 1 95.69 136 GLY B O 1
ATOM 2383 N N . MET B 1 137 ? 18.234 -14 3.953 1 94.56 137 MET B N 1
ATOM 2384 C CA . MET B 1 137 ? 17.469 -12.938 4.594 1 94.56 137 MET B CA 1
ATOM 2385 C C . MET B 1 137 ? 16.094 -13.445 5.023 1 94.56 137 MET B C 1
ATOM 2387 O O . MET B 1 137 ? 15.438 -14.195 4.293 1 94.56 137 MET B O 1
ATOM 2391 N N . LEU B 1 138 ? 15.68 -13 6.309 1 96.06 138 LEU B N 1
ATOM 2392 C CA . LEU B 1 138 ? 14.266 -13.148 6.656 1 96.06 138 LEU B CA 1
ATOM 2393 C C . LEU B 1 138 ? 13.422 -12.109 5.934 1 96.06 138 LEU B C 1
ATOM 2395 O O . LEU B 1 138 ? 13.797 -10.938 5.863 1 96.06 138 LEU B O 1
ATOM 2399 N N . TYR B 1 139 ? 12.328 -12.578 5.391 1 96.81 139 TYR B N 1
ATOM 2400 C CA . TYR B 1 139 ? 11.508 -11.75 4.52 1 96.81 139 TYR B CA 1
ATOM 2401 C C . TYR B 1 139 ? 10.156 -11.445 5.168 1 96.81 139 TYR B C 1
ATOM 2403 O O . TYR B 1 139 ? 9.156 -12.102 4.871 1 96.81 139 TYR B O 1
ATOM 2411 N N . ASP B 1 140 ? 10.133 -10.445 6.004 1 97.69 140 ASP B N 1
ATOM 2412 C CA . ASP B 1 140 ? 8.914 -9.992 6.664 1 97.69 140 ASP B CA 1
ATOM 2413 C C . ASP B 1 140 ? 8.305 -8.797 5.934 1 97.69 140 ASP B C 1
ATOM 2415 O O . ASP B 1 140 ? 8.391 -7.664 6.406 1 97.69 140 ASP B O 1
ATOM 2419 N N . ASN B 1 141 ? 7.641 -9.102 4.859 1 97.88 141 ASN B N 1
ATOM 2420 C CA . ASN B 1 141 ? 7.031 -8.031 4.078 1 97.88 141 ASN B CA 1
ATOM 2421 C C . ASN B 1 141 ? 5.543 -7.883 4.387 1 97.88 141 ASN B C 1
ATOM 2423 O O . ASN B 1 141 ? 4.914 -8.82 4.883 1 97.88 141 ASN B O 1
ATOM 2427 N N . ARG B 1 142 ? 5.047 -6.688 4.172 1 97.81 142 ARG B N 1
ATOM 2428 C CA . ARG B 1 142 ? 3.627 -6.355 4.258 1 97.81 142 ARG B CA 1
ATOM 2429 C C . ARG B 1 142 ? 3.09 -5.891 2.908 1 97.81 142 ARG B C 1
ATOM 2431 O O . ARG B 1 142 ? 3.803 -5.238 2.143 1 97.81 142 ARG B O 1
ATOM 2438 N N . TYR B 1 143 ? 1.853 -6.215 2.688 1 98.31 143 TYR B N 1
ATOM 2439 C CA . TYR B 1 143 ? 1.229 -5.93 1.399 1 98.31 143 TYR B CA 1
ATOM 2440 C C . TYR B 1 143 ? -0.103 -5.215 1.583 1 98.31 143 TYR B C 1
ATOM 2442 O O . TYR B 1 143 ? -0.834 -5.488 2.537 1 98.31 143 TYR B O 1
ATOM 2450 N N . ALA B 1 144 ? -0.434 -4.324 0.71 1 98.69 144 ALA B N 1
ATOM 2451 C CA . ALA B 1 144 ? -1.774 -3.811 0.441 1 98.69 144 ALA B CA 1
ATOM 2452 C C . ALA B 1 144 ? -2.129 -3.947 -1.037 1 98.69 144 ALA B C 1
ATOM 2454 O O . ALA B 1 144 ? -1.566 -3.248 -1.883 1 98.69 144 ALA B O 1
ATOM 2455 N N . TRP B 1 145 ? -3.031 -4.859 -1.353 1 98.88 145 TRP B N 1
ATOM 2456 C CA . TRP B 1 145 ? -3.465 -5.078 -2.729 1 98.88 145 TRP B CA 1
ATOM 2457 C C . TRP B 1 145 ? -4.844 -4.477 -2.967 1 98.88 145 TRP B C 1
ATOM 2459 O O . TRP B 1 145 ? -5.824 -4.895 -2.346 1 98.88 145 TRP B O 1
ATOM 2469 N N . LEU B 1 146 ? -4.895 -3.441 -3.756 1 98.81 146 LEU B N 1
ATOM 2470 C CA . LEU B 1 146 ? -6.156 -2.902 -4.25 1 98.81 146 LEU B CA 1
ATOM 2471 C C . LEU B 1 146 ? -6.598 -3.621 -5.52 1 98.81 146 LEU B C 1
ATOM 2473 O O . LEU B 1 146 ? -5.816 -3.754 -6.465 1 98.81 146 LEU B O 1
ATOM 2477 N N . VAL B 1 147 ? -7.867 -4.07 -5.5 1 98.88 147 VAL B N 1
ATOM 2478 C CA . VAL B 1 147 ? -8.352 -4.816 -6.66 1 98.88 147 VAL B CA 1
ATOM 2479 C C . VAL B 1 147 ? -9.695 -4.262 -7.109 1 98.88 147 VAL B C 1
ATOM 2481 O O . VAL B 1 147 ? -10.469 -3.746 -6.293 1 98.88 147 VAL B O 1
ATOM 2484 N N . LYS B 1 148 ? -9.898 -4.34 -8.391 1 98.88 148 LYS B N 1
ATOM 2485 C CA . LYS B 1 148 ? -11.18 -4.051 -9.031 1 98.88 148 LYS B CA 1
ATOM 2486 C C . LYS B 1 148 ? -11.742 -5.289 -9.727 1 98.88 148 LYS B C 1
ATOM 2488 O O . LYS B 1 148 ? -11.023 -5.984 -10.445 1 98.88 148 LYS B O 1
ATOM 2493 N N . PHE B 1 149 ? -13.016 -5.535 -9.5 1 98.81 149 PHE B N 1
ATOM 2494 C CA . PHE B 1 149 ? -13.672 -6.711 -10.062 1 98.81 149 PHE B CA 1
ATOM 2495 C C . PHE B 1 149 ? -14.57 -6.324 -11.234 1 98.81 149 PHE B C 1
ATOM 2497 O O . PHE B 1 149 ? -15.203 -5.266 -11.219 1 98.81 149 PHE B O 1
ATOM 2504 N N . ASP B 1 150 ? -14.586 -7.152 -12.234 1 98.31 150 ASP B N 1
ATOM 2505 C CA . ASP B 1 150 ? -15.719 -7.176 -13.148 1 98.31 150 ASP B CA 1
ATOM 2506 C C . ASP B 1 150 ? -16.938 -7.828 -12.5 1 98.31 150 ASP B C 1
ATOM 2508 O O . ASP B 1 150 ? -16.938 -9.031 -12.227 1 98.31 150 ASP B O 1
ATOM 2512 N N . VAL B 1 151 ? -17.969 -7.082 -12.32 1 96.5 151 VAL B N 1
ATOM 2513 C CA . VAL B 1 151 ? -19.094 -7.555 -11.531 1 96.5 151 VAL B CA 1
ATOM 2514 C C . VAL B 1 151 ? -19.859 -8.625 -12.312 1 96.5 151 VAL B C 1
ATOM 2516 O O . VAL B 1 151 ? -20.594 -9.422 -11.727 1 96.5 151 VAL B O 1
ATOM 2519 N N . SER B 1 152 ? -19.75 -8.633 -13.57 1 96 152 SER B N 1
ATOM 2520 C CA . SER B 1 152 ? -20.453 -9.625 -14.367 1 96 152 SER B CA 1
ATOM 2521 C C . SER B 1 152 ? -19.797 -11 -14.258 1 96 152 SER B C 1
ATOM 2523 O O . SER B 1 152 ? -20.484 -12.023 -14.25 1 96 152 SER B O 1
ATOM 2525 N N . THR B 1 153 ? -18.453 -11.055 -14.07 1 96.12 153 THR B N 1
ATOM 2526 C CA . THR B 1 153 ? -17.734 -12.328 -14.047 1 96.12 153 THR B CA 1
ATOM 2527 C C . THR B 1 153 ? -17.25 -12.648 -12.633 1 96.12 153 THR B C 1
ATOM 2529 O O . THR B 1 153 ? -16.969 -13.812 -12.328 1 96.12 153 THR B O 1
ATOM 2532 N N . GLY B 1 154 ? -17.094 -11.609 -11.875 1 97.19 154 GLY B N 1
ATOM 2533 C CA . GLY B 1 154 ? -16.531 -11.797 -10.547 1 97.19 154 GLY B CA 1
ATOM 2534 C C . GLY B 1 154 ? -15.016 -11.875 -10.539 1 97.19 154 GLY B C 1
ATOM 2535 O O . GLY B 1 154 ? -14.414 -12.18 -9.516 1 97.19 154 GLY B O 1
ATOM 2536 N N . LEU B 1 155 ? -14.398 -11.594 -11.703 1 98.56 155 LEU B N 1
ATOM 2537 C CA . LEU B 1 155 ? -12.953 -11.719 -11.812 1 98.56 155 LEU B CA 1
ATOM 2538 C C . LEU B 1 155 ? -12.266 -10.383 -11.539 1 98.56 155 LEU B C 1
ATOM 2540 O O . LEU B 1 155 ? -12.828 -9.328 -11.828 1 98.56 155 LEU B O 1
ATOM 2544 N N . ILE B 1 156 ? -11.094 -10.469 -10.945 1 98.88 156 ILE B N 1
ATOM 2545 C CA . ILE B 1 156 ? -10.234 -9.305 -10.773 1 98.88 156 ILE B CA 1
ATOM 2546 C C . ILE B 1 156 ? -9.719 -8.844 -12.133 1 98.88 156 ILE B C 1
ATOM 2548 O O . ILE B 1 156 ? -9.078 -9.609 -12.852 1 98.88 156 ILE B O 1
ATOM 2552 N N . ILE B 1 157 ? -9.945 -7.566 -12.43 1 98.88 157 ILE B N 1
ATOM 2553 C CA . ILE B 1 157 ? -9.578 -7.086 -13.758 1 98.88 157 ILE B CA 1
ATOM 2554 C C . ILE B 1 157 ? -8.484 -6.027 -13.641 1 98.88 157 ILE B C 1
ATOM 2556 O O . ILE B 1 157 ? -7.844 -5.668 -14.633 1 98.88 157 ILE B O 1
ATOM 2560 N N . GLU B 1 158 ? -8.312 -5.461 -12.492 1 98.88 158 GLU B N 1
ATOM 2561 C CA . GLU B 1 158 ?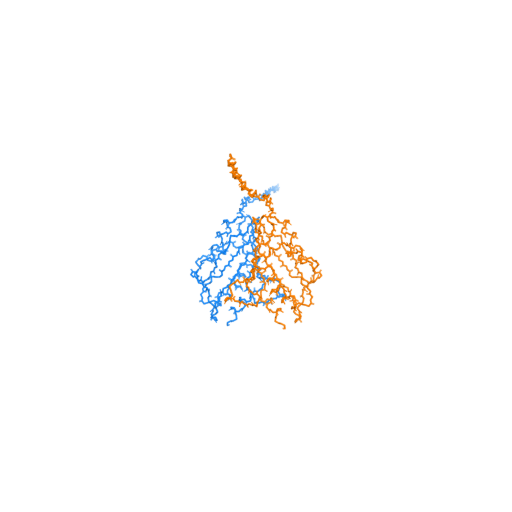 -7.289 -4.457 -12.219 1 98.88 158 GLU B CA 1
ATOM 2562 C C . GLU B 1 158 ? -6.742 -4.59 -10.805 1 98.88 158 GLU B C 1
ATOM 2564 O O . GLU B 1 158 ? -7.496 -4.832 -9.859 1 98.88 158 GLU B O 1
ATOM 2569 N N . THR B 1 159 ? -5.43 -4.473 -10.664 1 98.69 159 THR B N 1
ATOM 2570 C CA . THR B 1 159 ? -4.789 -4.508 -9.352 1 98.69 159 THR B CA 1
ATOM 2571 C C . THR B 1 159 ? -3.738 -3.41 -9.234 1 98.69 159 THR B C 1
ATOM 2573 O O . THR B 1 159 ? -3.031 -3.113 -10.195 1 98.69 159 THR B O 1
ATOM 2576 N N . HIS B 1 160 ? -3.727 -2.707 -8.133 1 98.69 160 HIS B N 1
ATOM 2577 C CA . HIS B 1 160 ? -2.602 -1.919 -7.648 1 98.69 160 HIS B CA 1
ATOM 2578 C C . HIS B 1 160 ? -2.008 -2.531 -6.383 1 98.69 160 HIS B C 1
ATOM 2580 O O . HIS B 1 160 ? -2.643 -2.518 -5.324 1 98.69 160 HIS B O 1
ATOM 2586 N N . THR B 1 161 ? -0.782 -3.051 -6.531 1 98.62 161 THR B N 1
ATOM 2587 C CA . THR B 1 161 ? -0.197 -3.75 -5.391 1 98.62 161 THR B CA 1
ATOM 2588 C C . THR B 1 161 ? 0.948 -2.939 -4.789 1 98.62 161 THR B C 1
ATOM 2590 O O . THR B 1 161 ? 1.862 -2.523 -5.504 1 98.62 161 THR B O 1
ATOM 2593 N N . TYR B 1 162 ? 0.824 -2.748 -3.516 1 98.44 162 TYR B N 1
ATOM 2594 C CA . TYR B 1 162 ? 1.826 -2.057 -2.713 1 98.44 162 TYR B CA 1
ATOM 2595 C C . TYR B 1 162 ? 2.475 -3.008 -1.715 1 98.44 162 TYR B C 1
ATOM 2597 O O . TYR B 1 162 ? 1.829 -3.934 -1.218 1 98.44 162 TYR B O 1
ATOM 2605 N N . MET B 1 163 ? 3.754 -2.768 -1.462 1 98.38 163 MET B N 1
ATOM 2606 C CA . MET B 1 163 ? 4.543 -3.549 -0.514 1 98.38 163 MET B CA 1
ATOM 2607 C C . MET B 1 163 ? 5.797 -2.791 -0.09 1 98.38 163 MET B C 1
ATOM 2609 O O . MET B 1 163 ? 6.039 -1.677 -0.558 1 98.38 163 MET B O 1
ATOM 2613 N N . ASP B 1 164 ? 6.5 -3.375 0.877 1 98 164 ASP B N 1
ATOM 2614 C CA . ASP B 1 164 ? 7.84 -2.871 1.158 1 98 164 ASP B CA 1
ATOM 2615 C C . ASP B 1 164 ? 8.812 -3.248 0.044 1 98 164 ASP B C 1
ATOM 2617 O O . ASP B 1 164 ? 9.477 -4.289 0.115 1 98 164 ASP B O 1
ATOM 2621 N N . THR B 1 165 ? 8.953 -2.32 -0.93 1 97.88 165 THR B N 1
ATOM 2622 C CA . THR B 1 165 ? 9.727 -2.611 -2.133 1 97.88 165 THR B CA 1
ATOM 2623 C C . THR B 1 165 ? 11.219 -2.611 -1.828 1 97.88 165 THR B C 1
ATOM 2625 O O . THR B 1 165 ? 12 -3.275 -2.514 1 97.88 165 THR B O 1
ATOM 2628 N N . ALA B 1 166 ? 11.617 -1.876 -0.847 1 97.25 166 ALA B N 1
ATOM 2629 C CA . ALA B 1 166 ? 13.016 -1.939 -0.435 1 97.25 166 ALA B CA 1
ATOM 2630 C C . ALA B 1 166 ? 13.383 -3.34 0.048 1 97.25 166 ALA B C 1
ATOM 2632 O O . ALA B 1 166 ? 14.453 -3.859 -0.286 1 97.25 166 ALA B O 1
ATOM 2633 N N . MET B 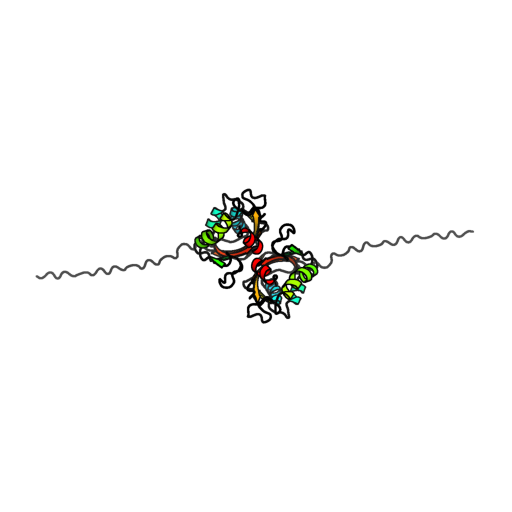1 167 ? 12.5 -3.912 0.81 1 97 167 MET B N 1
ATOM 2634 C CA . MET B 1 167 ? 12.727 -5.273 1.286 1 97 167 MET B CA 1
ATOM 2635 C C . MET B 1 167 ? 12.75 -6.262 0.124 1 97 167 MET B C 1
ATOM 2637 O O . MET B 1 167 ? 13.602 -7.152 0.079 1 97 167 MET B O 1
ATOM 2641 N N . LEU B 1 168 ? 11.805 -6.074 -0.754 1 97.62 168 LEU B N 1
ATOM 2642 C CA . LEU B 1 168 ? 11.75 -6.961 -1.913 1 97.62 168 LEU B CA 1
ATOM 2643 C C . LEU B 1 168 ? 13.008 -6.82 -2.764 1 97.62 168 LEU B C 1
ATOM 2645 O O . LEU B 1 168 ? 13.547 -7.816 -3.25 1 97.62 168 LEU B O 1
ATOM 2649 N N . ALA B 1 169 ? 13.453 -5.641 -2.975 1 96.88 169 ALA B N 1
ATOM 2650 C CA . ALA B 1 169 ? 14.68 -5.41 -3.74 1 96.88 169 ALA B CA 1
ATOM 2651 C C . ALA B 1 169 ? 15.859 -6.152 -3.121 1 96.88 169 ALA B C 1
ATOM 2653 O O . ALA B 1 169 ? 16.672 -6.738 -3.836 1 96.88 169 ALA B O 1
ATOM 2654 N N . LYS B 1 170 ? 15.945 -6.117 -1.838 1 95.88 170 LYS B N 1
ATOM 2655 C CA . LYS B 1 170 ? 17.016 -6.832 -1.145 1 95.88 170 LYS B CA 1
ATOM 2656 C C . LYS B 1 170 ? 16.891 -8.336 -1.345 1 95.88 170 LYS B C 1
ATOM 2658 O O . LYS B 1 170 ? 17.891 -9.031 -1.512 1 95.88 170 LYS B O 1
ATOM 2663 N N . LEU B 1 171 ? 15.656 -8.805 -1.278 1 97.06 171 LEU B N 1
ATOM 2664 C CA . LEU B 1 171 ? 15.43 -10.227 -1.505 1 97.06 171 LEU B CA 1
ATOM 2665 C C . LEU B 1 171 ? 15.945 -10.648 -2.877 1 97.06 171 LEU B C 1
ATOM 2667 O O . LEU B 1 171 ? 16.531 -11.727 -3.02 1 97.06 171 LEU B O 1
ATOM 2671 N N . LEU B 1 172 ? 15.789 -9.797 -3.828 1 96.56 172 LEU B N 1
ATOM 2672 C CA . LEU B 1 172 ? 16.094 -10.117 -5.215 1 96.56 172 LEU B CA 1
ATOM 2673 C C . LEU B 1 172 ? 17.594 -9.977 -5.484 1 96.56 172 LEU B C 1
ATOM 2675 O O . LEU B 1 172 ? 18.078 -10.406 -6.535 1 96.56 172 LEU B O 1
ATOM 2679 N N . ASP B 1 173 ? 18.25 -9.352 -4.574 1 87.69 173 ASP B N 1
ATOM 2680 C CA . ASP B 1 173 ? 19.688 -9.18 -4.715 1 87.69 173 ASP B CA 1
ATOM 2681 C C . ASP B 1 173 ? 20.438 -10.398 -4.18 1 87.69 173 ASP B C 1
ATOM 2683 O O . ASP B 1 173 ? 20.781 -10.461 -2.996 1 87.69 173 ASP B O 1
ATOM 2687 N N . TYR B 1 174 ? 20.438 -11.492 -4.793 1 70.31 174 TYR B N 1
ATOM 2688 C CA . TYR B 1 174 ? 21.141 -12.688 -4.34 1 70.31 174 TYR B CA 1
ATOM 2689 C C . TYR B 1 174 ? 22.109 -13.188 -5.402 1 70.31 174 TYR B C 1
ATOM 2691 O O . TYR B 1 174 ? 21.953 -12.891 -6.586 1 70.31 174 TYR B O 1
#

Organism: Pleurotus ostreatus (NCBI:txid5322)

InterPro domains:
  IPR032710 NTF2-like domain superfamily [SSF54427] (50-172)

Sequence (348 aa):
MRFAATLLSVLAAAGLAASQPGPLRTPRRIDVDYVTKIFKNLESTNTSMRFMDYVDDNVQWTVANPDPNFKSFSLAGLYTSKQDFIVRAEGPVGAALATPLTTEVISEPIVMGNRAIVEMRSRDAGGVNLPRGKNGMLYDNRYAWLVKFDVSTGLIIETHTYMDTAMLAKLLDYMRFAATLLSVLAAAGLAASQPGPLRTPRRIDVDYVTKIFKNLESTNTSMRFMDYVDDNVQWTVANPDPNFKSFSLAGLYTSKQDFIVRAEGPVGAALATPLTTEVISEPIVMGNRAIVEMRSRDAGGVNLPRGKNGMLYDNRYAWLVKFDVSTGLIIETHTYMDTAMLAKLLDY

Foldseek 3Di:
DPPDPPPPPPPPPPPPPPPPPPPQQPFADDDLVLVCVLQVLLLAPVRVVVNLVQAAQQAWEAEPDQDPVDDPAQQGHIQGGSVSCCVRPVVLLCVFWPADKGKDFDDRWDDDGQKIKTKIWIDGNVNPHFTATPVGDGQTKMKIKMFGADRSRSHTRYIYIDMDVVSVRVSSPD/DPPPPPPPPPPPPPPPPPPPPPPQQPFADDDLVLVCVLQVLLLAPVRVVVNLVQAAQQAWEAEPDQDPVDDPAQQGHIQGGSVSCCVRPVVLLQVFWPADKGKDFDDRWDDDGQKIKTKIWIDGNVNPHFTATPVGDGQTKMKIKMFGADRSRSHTRYIYIDMDVVSVRVSSVD

Secondary structure (DSSP, 8-state):
--------------------------PPP--HHHHHHHHHGGGSTTTHHHHHTTEEEEEEEEES---GGG-SSTT-EEE-SHHHHIIIIIHHHHHHBSS--EEEE-SPPEEETTEEEEEEEEE-TTSSSPPBBTTS-B---EEEEEEEEETTTTEEEEEEEEEBHHHHHHHH--/--------------------------PPP--HHHHHHHHHGGGSTTTHHHHHTTEEEEEEEEES---GGG-SSTT-EEE-SHHHHIIIIIHHHHHHBSS--EEEE-SPPEEETTEEEEEEEEE-TTSSSPPBBTTS-B---EEEEEEEEETTTTEEEEEEEEEBHHHHHHHH--

Nearest PDB structures (foldseek):
  7epn-assembly1_B  TM=7.536E-01  e=1.623E-06  Mycolicibacterium smegmatis MC2 155
  5x9j-assembly1_A  TM=7.880E-01  e=2.101E-05  Penicillium brasilianum
  3f7x-assembly1_A-2  TM=6.240E-01  e=4.444E-05  Pseudomonas putida KT2440
  3f8h-assembly1_B  TM=6.397E-01  e=1.989E-04  Ruegeria sp. TM1040
  3cnx-assembly1_B  TM=5.227E-01  e=1.467E-03  Streptomyces avermitilis

Radius of gyration: 29.26 Å; Cα contacts (8 Å, |Δi|>4): 736; chains: 2; bounding box: 68×51×163 Å

Solvent-accessible surface area (backbone atoms only — not comparable to full-atom values): 18554 Å² total; per-residue (Å²): 136,84,80,78,80,79,80,77,76,77,81,77,77,77,71,78,73,71,75,65,78,66,79,79,59,70,62,46,82,61,40,53,68,56,52,48,57,46,57,55,23,33,39,30,68,88,30,38,68,57,36,54,73,41,41,32,68,65,14,40,39,28,29,58,36,56,52,79,89,56,58,62,44,93,65,42,16,62,23,72,19,43,65,50,35,45,57,65,42,50,40,58,55,54,70,28,30,66,56,58,70,15,33,41,77,73,53,83,54,44,45,42,70,51,34,38,37,42,38,30,32,45,12,14,51,86,49,77,47,67,23,41,25,66,68,66,44,75,43,70,43,34,34,42,40,34,38,31,41,39,41,63,78,57,23,32,43,36,36,47,35,34,34,39,38,31,44,50,47,54,45,65,64,100,136,84,80,79,80,77,80,77,79,78,78,78,78,77,73,78,72,70,76,66,75,67,77,78,58,68,61,46,81,62,40,54,68,55,53,48,58,46,57,54,23,33,39,30,66,87,29,38,68,58,36,54,74,43,42,32,67,66,14,40,38,28,28,58,32,56,51,78,90,56,57,62,45,94,64,42,16,63,25,72,20,44,66,49,34,45,58,64,42,50,41,58,54,53,72,26,31,66,55,58,71,15,35,40,75,72,54,83,54,42,48,43,69,50,33,36,37,41,38,30,31,45,13,15,55,85,49,78,46,70,22,40,26,66,69,67,43,76,43,72,42,35,37,42,38,34,37,32,42,40,41,64,78,59,24,33,42,36,36,47,34,34,33,40,38,30,44,52,47,53,45,66,63,102

pLDDT: mean 88.91, std 18.82, range [32.12, 98.88]